Protein AF-0000000077679227 (afdb_homodimer)

Radius of gyration: 22.84 Å; Cα contacts (8 Å, |Δi|>4): 334; chains: 2; bounding box: 59×66×73 Å

Sequence (326 aa):
MKVSCLCLSFLLAICGLHWTPTTANKIFHFGSCEILMNVNEIRTGFAAIKANIVSMAMHFTDSEDTCCIIHHLLKFYVDMVFKHCETEDSWVNRKISSIANSFLSIKKNFRHCHQQTMCRCGEEATQKYKQILTNYGQLNVKNAAMKSLGELDNLLDWMEKAHMKVSCLCLSFLLAICGLHWTPTTANKIFHFGSCEILMNVNEIRTGFAAIKANIVSMAMHFTDSEDTCCIIHHLLKFYVDMVFKHCETEDSWVNRKISSIANSFLSIKKNFRHCHQQTMCRCGEEATQKYKQILTNYGQLNVKNAAMKSLGELDNLLDWMEKAH

Secondary structure (DSSP, 8-state):
----THHHHHHHHHTTTS-------EEEEETTEEEEE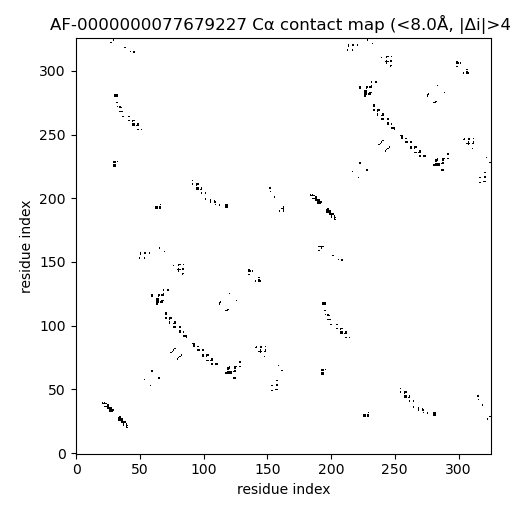-HHHHHHHHHHHHHHHHHHHT--SSHHHHHHHHHHHHHHIIIIIGGG---S-HHHHHHHHHHHHHHHHHHHHHHHHHHTT-SPPPHHHHHHHHHHHHHHHTS-HHHHHHHHHHTHHHHHHHHHHH-/----THHHHHHHHHTT-S-------EEEEETTEEEEE-HHHHHHHHHHHHHHHHHHHT--SSHHHHHHHHHHHHHHIIIIIGGG---S-HHHHHHHHHHHHHHHHHHHHHHHHHHTT-SPPPHHHHHHHHHHHHHHHTS-HHHHHHHHHHTHHHHHHHHHHH-

pLDDT: mean 78.65, std 19.01, range [25.44, 96.94]

Nearest PDB structures (foldseek):
  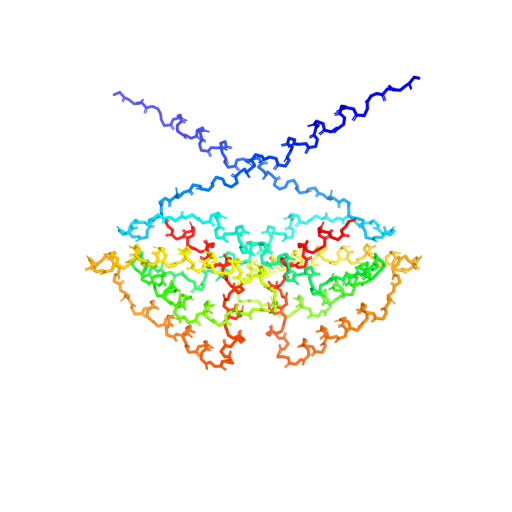4doh-assembly2_C  TM=7.059E-01  e=8.221E-09  Homo sapiens
  6jx6-assembly1_D  TM=2.127E-01  e=1.383E+00  Homo sapiens
  1few-assembly1_A  TM=2.060E-01  e=2.581E+00  Homo sapiens
  8auw-assembly1_D  TM=2.137E-01  e=5.710E+00  Homo sapiens
  4doh-assembly2_C  TM=7.058E-01  e=8.362E-09  Homo sapiens

Foldseek 3Di:
DCPDPPPVVVVVVPPVPPVPLPQAFDWDDDDPDTDTDSVSVVVVVVVVVLVVVLCVLPVDPDLLLVLVLLLLVLCCLLPQALVLADDPDVVVNVVSVVVSVVSVVVNVVSVVCVVVVNRDHDPVSVVSSVVLVVVLVVDDSNVSNVVSVVCVVSSVVVVVVSD/DCPDPPPVVPPVVPPPDPVPLPQAFDWDDDDPDTDTDSVSVVVVVVVVVLVVVLCVLPVDPDLLLVLVLLLLVLCCLLPQALVLADDPDVVVNVVSVVVSVVSVVVNVVSVVCVVVVNRDHDPVSVVSSVVLVVVLVVDDSNVSNVVSVVCVVSSVVVVVVSD

Structure (mmCIF, N/CA/C/O backbone):
data_AF-0000000077679227-model_v1
#
loop_
_entity.id
_entity.type
_entity.pdbx_description
1 polymer 'Interleukin 19'
#
loop_
_atom_site.group_PDB
_atom_site.id
_atom_site.type_symbol
_atom_site.label_atom_id
_atom_site.label_alt_id
_atom_site.label_comp_id
_atom_site.label_asym_id
_atom_site.label_entity_id
_atom_site.label_seq_id
_atom_site.pdbx_PDB_ins_code
_atom_site.Cartn_x
_atom_site.Cartn_y
_atom_site.Cartn_z
_atom_site.occupancy
_atom_site.B_iso_or_equiv
_atom_site.auth_seq_id
_atom_site.auth_comp_id
_atom_site.auth_asym_id
_atom_site.auth_atom_id
_atom_site.pdbx_PDB_model_num
ATOM 1 N N . MET A 1 1 ? -9.188 -10.172 -51.781 1 25.66 1 MET A N 1
ATOM 2 C CA . MET A 1 1 ? -10.32 -9.742 -50.969 1 25.66 1 MET A CA 1
ATOM 3 C C . MET A 1 1 ? -9.875 -9.398 -49.531 1 25.66 1 MET A C 1
ATOM 5 O O . MET A 1 1 ? -9.711 -10.281 -48.688 1 25.66 1 MET A O 1
ATOM 9 N N . LYS A 1 2 ? -8.789 -8.586 -49.281 1 30.8 2 LYS A N 1
ATOM 10 C CA . LYS A 1 2 ? -7.762 -7.785 -48.625 1 30.8 2 LYS A CA 1
ATOM 11 C C . LYS A 1 2 ? -8.383 -6.758 -47.688 1 30.8 2 LYS A C 1
ATOM 13 O O . LYS A 1 2 ? -8.609 -5.609 -48.062 1 30.8 2 LYS A O 1
ATOM 18 N N . VAL A 1 3 ? -9.609 -7.273 -47.219 1 32.72 3 VAL A N 1
ATOM 19 C CA . VAL A 1 3 ? -10.281 -6.355 -46.312 1 32.72 3 VAL A CA 1
ATOM 20 C C . VAL A 1 3 ? -9.281 -5.797 -45.281 1 32.72 3 VAL A C 1
ATOM 22 O O . VAL A 1 3 ? -8.469 -6.547 -44.75 1 32.72 3 VAL A O 1
ATOM 25 N N . SER A 1 4 ? -8.945 -4.508 -45.25 1 32.25 4 SER A N 1
ATOM 26 C CA . SER A 1 4 ? -8.07 -3.459 -44.75 1 32.25 4 SER A CA 1
ATOM 27 C C . SER A 1 4 ? -8.055 -3.457 -43.219 1 32.25 4 SER A C 1
ATOM 29 O O . SER A 1 4 ? -9.109 -3.51 -42.562 1 32.25 4 SER A O 1
ATOM 31 N N . CYS A 1 5 ? -6.883 -3.816 -42.5 1 31.7 5 CYS A N 1
ATOM 32 C CA . CYS A 1 5 ? -6.137 -3.75 -41.25 1 31.7 5 CYS A CA 1
ATOM 33 C C . CYS A 1 5 ? -6.391 -2.428 -40.562 1 31.7 5 CYS A C 1
ATOM 35 O O . CYS A 1 5 ? -6.023 -2.268 -39.375 1 31.7 5 CYS A O 1
ATOM 37 N N . LEU A 1 6 ? -6.949 -1.437 -41.25 1 34.19 6 LEU A N 1
ATOM 38 C CA . LEU A 1 6 ? -7.051 -0.041 -40.844 1 34.19 6 LEU A CA 1
ATOM 39 C C . LEU A 1 6 ? -8.047 0.116 -39.688 1 34.19 6 LEU A C 1
ATOM 41 O O . LEU A 1 6 ? -7.832 0.924 -38.781 1 34.19 6 LEU A O 1
ATOM 45 N N . CYS A 1 7 ? -9.156 -0.567 -39.719 1 33.38 7 CYS A N 1
ATOM 46 C CA . CYS A 1 7 ? -10.242 -0.216 -38.812 1 33.38 7 CYS A CA 1
ATOM 47 C C . CYS A 1 7 ? -9.891 -0.591 -37.375 1 33.38 7 CYS A C 1
ATOM 49 O O . CYS A 1 7 ? -10.398 0.019 -36.438 1 33.38 7 CYS A O 1
ATOM 51 N N . LEU A 1 8 ? -9.227 -1.684 -37.25 1 32.09 8 LEU A N 1
ATOM 52 C CA . LEU A 1 8 ? -9.031 -2.188 -35.906 1 32.09 8 LEU A CA 1
ATOM 53 C C . LEU A 1 8 ? -8.047 -1.313 -35.125 1 32.09 8 LEU A C 1
ATOM 55 O O . LEU A 1 8 ? -8.141 -1.201 -33.906 1 32.09 8 LEU A O 1
ATOM 59 N N . SER A 1 9 ? -7.008 -0.659 -35.719 1 36.19 9 SER A N 1
ATOM 60 C CA . SER A 1 9 ? -6.047 0.218 -35.062 1 36.19 9 SER A CA 1
ATOM 61 C C . SER A 1 9 ? -6.746 1.4 -34.406 1 36.19 9 SER A C 1
ATOM 63 O O . SER A 1 9 ? -6.219 1.985 -33.469 1 36.19 9 SER A O 1
ATOM 65 N N . PHE A 1 10 ? -7.816 1.971 -35 1 34.94 10 PHE A N 1
ATOM 66 C CA . PHE A 1 10 ? -8.453 3.203 -34.562 1 34.94 10 PHE A CA 1
ATOM 67 C C . PHE A 1 10 ? -9.148 3 -33.219 1 34.94 10 PHE A C 1
ATOM 69 O O . PHE A 1 10 ? -9.141 3.895 -32.375 1 34.94 10 PHE A O 1
ATOM 76 N N . LEU A 1 11 ? -9.812 1.906 -32.969 1 31.62 11 LEU A N 1
ATOM 77 C CA . LEU A 1 11 ? -10.641 1.79 -31.766 1 31.62 11 LEU A CA 1
ATOM 78 C C . LEU A 1 11 ? -9.773 1.616 -30.516 1 31.62 11 LEU A C 1
ATOM 80 O O . LEU A 1 11 ? -10.18 2 -29.422 1 31.62 11 LEU A O 1
ATOM 84 N N . LEU A 1 12 ? -8.672 0.92 -30.578 1 31.36 12 LEU A N 1
ATOM 85 C CA . LEU A 1 12 ? -7.879 0.724 -29.375 1 31.36 12 LEU A CA 1
ATOM 86 C C . LEU A 1 12 ? -7.332 2.053 -28.859 1 31.36 12 LEU A C 1
ATOM 88 O O . LEU A 1 12 ? -6.789 2.121 -27.75 1 31.36 12 LEU A O 1
ATOM 92 N N . ALA A 1 13 ? -7.055 3.061 -29.703 1 32.31 13 ALA A N 1
ATOM 93 C CA . ALA A 1 13 ? -6.504 4.359 -29.328 1 32.31 13 ALA A CA 1
ATOM 94 C C . ALA A 1 13 ? -7.426 5.078 -28.344 1 32.31 13 ALA A C 1
ATOM 96 O O . ALA A 1 13 ? -6.961 5.82 -27.484 1 32.31 13 ALA A O 1
ATOM 97 N N . ILE A 1 14 ? -8.719 4.941 -28.484 1 32.56 14 ILE A N 1
ATOM 98 C CA . ILE A 1 14 ? -9.617 5.832 -27.75 1 32.56 14 ILE A CA 1
ATOM 99 C C . ILE A 1 14 ? -9.672 5.426 -26.281 1 32.56 14 ILE A C 1
ATOM 101 O O . ILE A 1 14 ? -9.797 6.277 -25.406 1 32.56 14 ILE A O 1
ATOM 105 N N . CYS A 1 15 ? -9.859 4.172 -25.969 1 32.97 15 CYS A N 1
ATOM 106 C CA . CYS A 1 15 ? -10.273 3.871 -24.594 1 32.97 15 CYS A CA 1
ATOM 107 C C . CYS A 1 15 ? -9.164 4.199 -23.609 1 32.97 15 CYS A C 1
ATOM 109 O O . CYS A 1 15 ? -9.383 4.164 -22.391 1 32.97 15 CYS A O 1
ATOM 111 N N . GLY A 1 16 ? -7.918 3.928 -23.969 1 35.78 16 GLY A N 1
ATOM 112 C CA . GLY A 1 16 ? -6.852 4.312 -23.047 1 35.78 16 GLY A CA 1
ATOM 113 C C . GLY A 1 16 ? -6.895 5.777 -22.672 1 35.78 16 GLY A C 1
ATOM 114 O O . GLY A 1 16 ? -6.023 6.262 -21.938 1 35.78 16 GLY A O 1
ATOM 115 N N . LEU A 1 17 ? -7.457 6.645 -23.531 1 32.62 17 LEU A N 1
ATOM 116 C CA . LEU A 1 17 ? -7.188 8.078 -23.453 1 32.62 17 LEU A CA 1
ATOM 117 C C . LEU A 1 17 ? -7.617 8.625 -22.094 1 32.62 17 LEU A C 1
ATOM 119 O O . LEU A 1 17 ? -6.895 9.414 -21.469 1 32.62 17 LEU A O 1
ATOM 123 N N . HIS A 1 18 ? -9.031 8.852 -21.719 1 37.81 18 HIS A N 1
ATOM 124 C CA . HIS A 1 18 ? -9.508 10.125 -21.188 1 37.81 18 HIS A CA 1
ATOM 125 C C . HIS A 1 18 ? -9.227 10.234 -19.688 1 37.81 18 HIS A C 1
ATOM 127 O O . HIS A 1 18 ? -9.68 11.18 -19.031 1 37.81 18 HIS A O 1
ATOM 133 N N . TRP A 1 19 ? -9.227 9.125 -18.859 1 38.12 19 TRP A N 1
ATOM 134 C CA . TRP A 1 19 ? -8.945 9.75 -17.578 1 38.12 19 TRP A CA 1
ATOM 135 C C . TRP A 1 19 ? -7.559 10.391 -17.578 1 38.12 19 TRP A C 1
ATOM 137 O O . TRP A 1 19 ? -6.543 9.688 -17.516 1 38.12 19 TRP A O 1
ATOM 147 N N . THR A 1 20 ? -7.285 11.195 -18.5 1 40.28 20 THR A N 1
ATOM 148 C CA . THR A 1 20 ? -6.098 12.039 -18.375 1 40.28 20 THR A CA 1
ATOM 149 C C . THR A 1 20 ? -5.91 12.492 -16.922 1 40.28 20 THR A C 1
ATOM 151 O O . THR A 1 20 ? -6.809 13.102 -16.344 1 40.28 20 THR A O 1
ATOM 154 N N . PRO A 1 21 ? -5.293 11.719 -16.078 1 46.69 21 PRO A N 1
ATOM 155 C CA . PRO A 1 21 ? -4.973 12.414 -14.828 1 46.69 21 PRO A CA 1
ATOM 156 C C . PRO A 1 21 ? -4.73 13.906 -15.023 1 46.69 21 PRO A C 1
ATOM 158 O O . PRO A 1 21 ? -3.861 14.289 -15.812 1 46.69 21 PRO A O 1
ATOM 161 N N . THR A 1 22 ? -5.754 14.586 -15.328 1 49.5 22 THR A N 1
ATOM 162 C CA . THR A 1 22 ? -5.52 16.016 -15.352 1 49.5 22 THR A CA 1
ATOM 163 C C . THR A 1 22 ? -4.473 16.422 -14.32 1 49.5 22 THR A C 1
ATOM 165 O O . THR A 1 22 ? -4.594 16.062 -13.141 1 49.5 22 THR A O 1
ATOM 168 N N . THR A 1 23 ? -3.215 16.422 -14.805 1 58.81 23 THR A N 1
ATOM 169 C CA . THR A 1 23 ? -2.068 17.078 -14.172 1 58.81 23 THR A CA 1
ATOM 170 C C . THR A 1 23 ? -2.475 18.406 -13.539 1 58.81 23 THR A C 1
ATOM 172 O O . THR A 1 23 ? -1.783 19.406 -13.703 1 58.81 23 THR A O 1
ATOM 175 N N . ALA A 1 24 ? -3.662 18.5 -13.188 1 68.44 24 ALA A N 1
ATOM 176 C CA . ALA A 1 24 ? -3.924 19.859 -12.711 1 68.44 24 ALA A CA 1
ATOM 177 C C . ALA A 1 24 ? -3.672 19.969 -11.211 1 68.44 24 ALA A C 1
ATOM 179 O O . ALA A 1 24 ? -3.848 19 -10.469 1 68.44 24 ALA A O 1
ATOM 180 N N . ASN A 1 25 ? -2.992 21 -10.953 1 80.81 25 ASN A N 1
ATOM 181 C CA . ASN A 1 25 ? -2.871 21.438 -9.562 1 80.81 25 ASN A CA 1
ATOM 182 C C . ASN A 1 25 ? -4.238 21.719 -8.938 1 80.81 25 ASN A C 1
ATOM 184 O O . ASN A 1 25 ? -5.117 22.281 -9.602 1 80.81 25 ASN A O 1
ATOM 188 N N . LYS A 1 26 ? -4.523 21.094 -7.926 1 85.31 26 LYS A N 1
ATOM 189 C CA . LYS A 1 26 ? -5.711 21.359 -7.125 1 85.31 26 LYS A CA 1
ATOM 190 C C . LYS A 1 26 ? -5.34 22.031 -5.801 1 85.31 26 LYS A C 1
ATOM 192 O O . LYS A 1 26 ? -4.246 21.812 -5.273 1 85.31 26 LYS A O 1
ATOM 197 N N . ILE A 1 27 ? -6.254 22.891 -5.375 1 86.06 27 ILE A N 1
ATOM 198 C CA . ILE A 1 27 ? -6.008 23.562 -4.105 1 86.06 27 ILE A CA 1
ATOM 199 C C . ILE A 1 27 ? -6.613 22.75 -2.963 1 86.06 27 ILE A C 1
ATOM 201 O O . ILE A 1 27 ? -7.801 22.406 -2.996 1 86.06 27 ILE A O 1
ATOM 205 N N . PHE A 1 28 ? -5.82 22.391 -2.08 1 86.06 28 PHE A N 1
ATOM 206 C CA . PHE A 1 28 ? -6.246 21.703 -0.866 1 86.06 28 PHE A CA 1
ATOM 207 C C . PHE A 1 28 ? -6.277 22.656 0.315 1 86.06 28 PHE A C 1
ATOM 209 O O . PHE A 1 28 ? -5.402 23.516 0.448 1 86.06 28 PHE A O 1
ATOM 216 N N . HIS A 1 29 ? -7.309 22.484 1.124 1 84.12 29 HIS A N 1
ATOM 217 C CA . HIS A 1 29 ? -7.434 23.328 2.303 1 84.12 29 HIS A CA 1
ATOM 218 C C . HIS A 1 29 ? -7.188 22.547 3.582 1 84.12 29 HIS A C 1
ATOM 220 O O . HIS A 1 29 ? -7.883 21.562 3.852 1 84.12 29 HIS A O 1
ATOM 226 N N . PHE A 1 30 ? -6.23 22.859 4.246 1 83.75 30 PHE A N 1
ATOM 227 C CA . PHE A 1 30 ? -5.941 22.312 5.57 1 83.75 30 PHE A CA 1
ATOM 228 C C . PHE A 1 30 ? -6.02 23.406 6.633 1 83.75 30 PHE A C 1
ATOM 230 O O . PHE A 1 30 ? -5.043 24.125 6.871 1 83.75 30 PHE A O 1
ATOM 237 N N . GLY A 1 31 ? -7.234 23.453 7.254 1 78.31 31 GLY A N 1
ATOM 238 C CA . GLY A 1 31 ? -7.484 24.641 8.07 1 78.31 31 GLY A CA 1
ATOM 239 C C . GLY A 1 31 ? -7.484 25.922 7.266 1 78.31 31 GLY A C 1
ATOM 240 O O . GLY A 1 31 ? -8.188 26.031 6.262 1 78.31 31 GLY A O 1
ATOM 241 N N . SER A 1 32 ? -6.668 26.812 7.672 1 79.62 32 SER A N 1
ATOM 242 C CA . SER A 1 32 ? -6.59 28.094 6.984 1 79.62 32 SER A CA 1
ATOM 243 C C . SER A 1 32 ? -5.523 28.078 5.898 1 79.62 32 SER A C 1
ATOM 245 O O . SER A 1 32 ? -5.359 29.062 5.164 1 79.62 32 SER A O 1
ATOM 247 N N . CYS A 1 33 ? -4.934 26.969 5.762 1 83.5 33 CYS A N 1
ATOM 248 C CA . CYS A 1 33 ? -3.84 26.875 4.801 1 83.5 33 CYS A CA 1
ATOM 249 C C . CYS A 1 33 ? -4.34 26.344 3.465 1 83.5 33 CYS A C 1
ATOM 251 O O . CYS A 1 33 ? -5.062 25.344 3.418 1 83.5 33 CYS A O 1
ATOM 253 N N . GLU A 1 34 ? -3.957 27.094 2.41 1 84.31 34 GLU A N 1
ATOM 254 C CA . GLU A 1 34 ? -4.27 26.656 1.052 1 84.31 34 GLU A CA 1
ATOM 255 C C . GLU A 1 34 ? -3.025 26.141 0.339 1 84.31 34 GLU A C 1
ATOM 257 O O . GLU A 1 34 ? -2.029 26.859 0.214 1 84.31 34 GLU A O 1
ATOM 262 N N . ILE A 1 35 ? -3.16 24.938 -0.09 1 84.44 35 ILE A N 1
ATOM 263 C CA . ILE A 1 35 ? -1.986 24.312 -0.687 1 84.44 35 ILE A CA 1
ATOM 264 C C . ILE A 1 35 ? -2.316 23.844 -2.102 1 84.44 35 ILE A C 1
ATOM 266 O O . ILE A 1 35 ? -3.318 23.156 -2.314 1 84.44 35 ILE A O 1
ATOM 270 N N . LEU A 1 36 ? -1.45 24.25 -3.004 1 83.38 36 LEU A N 1
ATOM 271 C CA . LEU A 1 36 ? -1.568 23.781 -4.383 1 83.38 36 LEU A CA 1
ATOM 272 C C . LEU A 1 36 ? -0.723 22.531 -4.613 1 83.38 36 LEU A C 1
ATOM 274 O O . LEU A 1 36 ? 0.489 22.547 -4.383 1 83.38 36 LEU A O 1
ATOM 278 N N . MET A 1 37 ? -1.413 21.453 -4.953 1 85.31 37 MET A N 1
ATOM 279 C CA . MET A 1 37 ? -0.637 20.25 -5.184 1 85.31 37 MET A CA 1
ATOM 280 C C . MET A 1 37 ? -1.252 19.406 -6.301 1 85.31 37 MET A C 1
ATOM 282 O O . MET A 1 37 ? -2.463 19.469 -6.527 1 85.31 37 MET A O 1
ATOM 286 N N . ASN A 1 38 ? -0.396 18.734 -6.969 1 88.06 38 ASN A N 1
ATOM 287 C CA . ASN A 1 38 ? -0.817 17.781 -7.984 1 88.06 38 ASN A CA 1
ATOM 288 C C . ASN A 1 38 ? -0.759 16.344 -7.457 1 88.06 38 ASN A C 1
ATOM 290 O O . ASN A 1 38 ? 0.219 15.633 -7.691 1 88.06 38 ASN A O 1
ATOM 294 N N . VAL A 1 39 ? -1.783 15.977 -6.848 1 88.12 39 VAL A N 1
ATOM 295 C CA . VAL A 1 39 ? -1.833 14.672 -6.191 1 88.12 39 VAL A CA 1
ATOM 296 C C . VAL A 1 39 ? -1.769 13.562 -7.238 1 88.12 39 VAL A C 1
ATOM 298 O O . VAL A 1 39 ? -1.144 12.523 -7.012 1 88.12 39 VAL A O 1
ATOM 301 N N . ASN A 1 40 ? -2.361 13.758 -8.375 1 87 40 ASN A N 1
ATOM 302 C CA . ASN A 1 40 ? -2.389 12.75 -9.43 1 87 40 ASN A CA 1
ATOM 303 C C . ASN A 1 40 ? -0.989 12.453 -9.969 1 87 40 ASN A C 1
ATOM 305 O O . ASN A 1 40 ? -0.667 11.305 -10.281 1 87 40 ASN A O 1
ATOM 309 N N . GLU A 1 41 ? -0.249 13.523 -10.062 1 88.75 41 GLU A N 1
ATOM 310 C CA . GLU A 1 41 ? 1.129 13.344 -10.508 1 88.75 41 GLU A CA 1
ATOM 311 C C . GLU A 1 41 ? 1.908 12.453 -9.547 1 88.75 41 GLU A C 1
ATOM 313 O O . GLU A 1 41 ? 2.619 11.539 -9.969 1 88.75 41 GLU A O 1
ATOM 318 N N . ILE A 1 42 ? 1.776 12.688 -8.273 1 92.12 42 ILE A N 1
ATOM 319 C CA . ILE A 1 42 ? 2.463 11.898 -7.25 1 92.12 42 ILE A CA 1
ATOM 320 C C . ILE A 1 42 ? 1.972 10.453 -7.289 1 92.12 42 ILE A C 1
ATOM 322 O O . ILE A 1 42 ? 2.775 9.523 -7.301 1 92.12 42 ILE A O 1
ATOM 326 N N . ARG A 1 43 ? 0.646 10.273 -7.426 1 88.62 43 ARG A N 1
ATOM 327 C CA . ARG A 1 43 ? 0.044 8.945 -7.457 1 88.62 43 ARG A CA 1
ATOM 328 C C . ARG A 1 43 ? 0.524 8.156 -8.664 1 88.62 43 ARG A C 1
ATOM 330 O O . ARG A 1 43 ? 0.837 6.965 -8.555 1 88.62 43 ARG A O 1
ATOM 337 N N . THR A 1 44 ? 0.538 8.789 -9.789 1 88.19 44 THR A N 1
ATOM 338 C CA . THR A 1 44 ? 0.97 8.125 -11.016 1 88.19 44 THR A CA 1
ATOM 339 C C . THR A 1 44 ? 2.432 7.699 -10.914 1 88.19 44 THR A C 1
ATOM 341 O O . THR A 1 44 ? 2.791 6.598 -11.328 1 88.19 44 THR A O 1
ATOM 344 N N . GLY A 1 45 ? 3.229 8.633 -10.398 1 88.56 45 GLY A N 1
ATOM 345 C CA . GLY A 1 45 ? 4.625 8.281 -10.188 1 88.56 45 GLY A CA 1
ATOM 346 C C . GLY A 1 45 ? 4.805 7.094 -9.258 1 88.56 45 GLY A C 1
ATOM 347 O O . GLY A 1 45 ? 5.57 6.176 -9.562 1 88.56 45 GLY A O 1
ATOM 348 N N . PHE A 1 46 ? 4.062 7.125 -8.234 1 89.62 46 PHE A N 1
ATOM 349 C CA . PHE A 1 46 ? 4.188 6.055 -7.25 1 89.62 46 PHE A CA 1
ATOM 350 C C . PHE A 1 46 ? 3.639 4.746 -7.801 1 89.62 46 PHE A C 1
ATOM 352 O O . PHE A 1 46 ? 4.191 3.676 -7.543 1 89.62 46 PHE A O 1
ATOM 359 N N . ALA A 1 47 ? 2.586 4.797 -8.477 1 85.5 47 ALA A N 1
ATOM 360 C CA . ALA A 1 47 ? 2.039 3.605 -9.117 1 85.5 47 ALA A CA 1
ATOM 361 C C . ALA A 1 47 ? 3.057 2.977 -10.062 1 85.5 47 ALA A C 1
ATOM 363 O O . ALA A 1 47 ? 3.168 1.751 -10.141 1 85.5 47 ALA A O 1
ATOM 364 N N . ALA A 1 48 ? 3.754 3.805 -10.82 1 85.88 48 ALA A N 1
ATOM 365 C CA . ALA A 1 48 ? 4.773 3.314 -11.75 1 85.88 48 ALA A CA 1
ATOM 366 C C . ALA A 1 48 ? 5.914 2.633 -11 1 85.88 48 ALA A C 1
ATOM 368 O O . ALA A 1 48 ? 6.43 1.605 -11.445 1 85.88 48 ALA A O 1
ATOM 369 N N . ILE A 1 49 ? 6.305 3.207 -9.875 1 87.62 49 ILE A N 1
ATOM 370 C CA . ILE A 1 49 ? 7.332 2.6 -9.039 1 87.62 49 ILE A CA 1
ATOM 371 C C . ILE A 1 49 ? 6.863 1.228 -8.562 1 87.62 49 ILE A C 1
ATOM 373 O O . ILE A 1 49 ? 7.586 0.236 -8.703 1 87.62 49 ILE A O 1
ATOM 377 N N . LYS A 1 50 ? 5.629 1.176 -8.016 1 82.25 50 LYS A N 1
ATOM 378 C CA . LYS A 1 50 ? 5.082 -0.079 -7.516 1 82.25 50 LYS A CA 1
ATOM 379 C C . LYS A 1 50 ? 5.016 -1.134 -8.617 1 82.25 50 LYS A C 1
ATOM 381 O O . LYS A 1 50 ? 5.383 -2.291 -8.398 1 82.25 50 LYS A O 1
ATOM 386 N N . ALA A 1 51 ? 4.543 -0.744 -9.766 1 80.25 51 ALA A N 1
ATOM 387 C CA . ALA A 1 51 ? 4.449 -1.67 -10.891 1 80.25 51 ALA A CA 1
ATOM 388 C C . ALA A 1 51 ? 5.824 -2.225 -11.258 1 80.25 51 ALA A C 1
ATOM 390 O O . ALA A 1 51 ? 5.957 -3.412 -11.57 1 80.25 51 ALA A O 1
ATOM 391 N N . ASN A 1 52 ? 6.785 -1.379 -11.242 1 76.25 52 ASN A N 1
ATOM 392 C CA . ASN A 1 52 ? 8.141 -1.795 -11.578 1 76.25 52 ASN A CA 1
ATOM 393 C C . ASN A 1 52 ? 8.695 -2.787 -10.555 1 76.25 52 ASN A C 1
ATOM 395 O O . ASN A 1 52 ? 9.266 -3.811 -10.922 1 76.25 52 ASN A O 1
ATOM 399 N N . ILE A 1 53 ? 8.477 -2.521 -9.336 1 73.69 53 ILE A N 1
ATOM 400 C CA . ILE A 1 53 ? 8.984 -3.377 -8.273 1 73.69 53 ILE A CA 1
ATOM 401 C C . ILE A 1 53 ? 8.273 -4.727 -8.312 1 73.69 53 ILE A C 1
ATOM 403 O O . ILE A 1 53 ? 8.914 -5.777 -8.203 1 73.69 53 ILE A O 1
ATOM 407 N N . VAL A 1 54 ? 6.988 -4.715 -8.484 1 71.56 54 VAL A N 1
ATOM 408 C CA . VAL A 1 54 ? 6.211 -5.949 -8.531 1 71.56 54 VAL A CA 1
ATOM 409 C C . VAL A 1 54 ? 6.621 -6.77 -9.758 1 71.56 54 VAL A C 1
ATOM 411 O O . VAL A 1 54 ? 6.781 -7.988 -9.672 1 71.56 54 VAL A O 1
ATOM 414 N N . SER A 1 55 ? 6.785 -6.07 -10.836 1 70.62 55 SER A N 1
ATOM 415 C CA . SER A 1 55 ? 7.184 -6.754 -12.062 1 70.62 55 SER A CA 1
ATOM 416 C C . SER A 1 55 ? 8.562 -7.395 -11.914 1 70.62 55 SER A C 1
ATOM 418 O O . SER A 1 55 ? 8.797 -8.5 -12.406 1 70.62 55 SER A O 1
ATOM 420 N N . MET A 1 56 ? 9.43 -6.711 -11.195 1 66.06 56 MET A N 1
ATOM 421 C CA . MET A 1 56 ? 10.781 -7.23 -10.992 1 66.06 56 MET A CA 1
ATOM 422 C C . MET A 1 56 ? 10.781 -8.375 -9.984 1 66.06 56 MET A C 1
ATOM 424 O O . MET A 1 56 ? 11.523 -9.352 -10.148 1 66.06 56 ME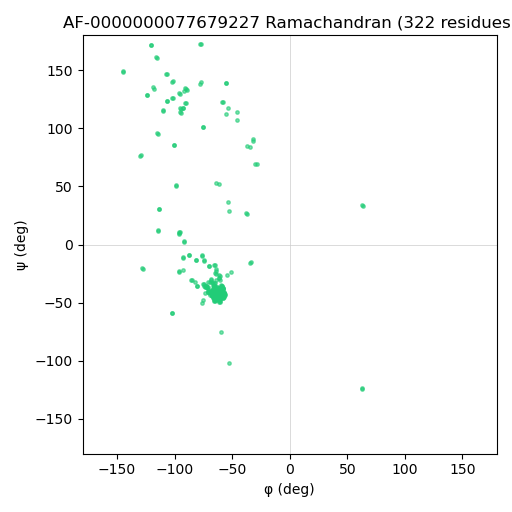T A O 1
ATOM 428 N N . ALA A 1 57 ? 9.898 -8.266 -9.031 1 65.81 57 ALA A N 1
ATOM 429 C CA . ALA A 1 57 ? 9.852 -9.273 -7.969 1 65.81 57 ALA A CA 1
ATOM 430 C C . ALA A 1 57 ? 9.094 -10.516 -8.43 1 65.81 57 ALA A C 1
ATOM 432 O O . ALA A 1 57 ? 9.422 -11.633 -8.023 1 65.81 57 ALA A O 1
ATOM 433 N N . MET A 1 58 ? 8.031 -10.336 -9.258 1 65.06 58 MET A N 1
ATOM 434 C CA . MET A 1 58 ? 7.191 -11.453 -9.68 1 65.06 58 MET A CA 1
ATOM 435 C C . MET A 1 58 ? 7.332 -11.703 -11.18 1 65.06 58 MET A C 1
ATOM 437 O O . MET A 1 58 ? 6.344 -11.961 -11.859 1 65.06 58 MET A O 1
ATOM 441 N N . HIS A 1 59 ? 8.469 -11.414 -11.703 1 65.81 59 HIS A N 1
ATOM 442 C CA . HIS A 1 59 ? 8.695 -11.734 -13.109 1 65.81 59 HIS A CA 1
ATOM 443 C C . HIS A 1 59 ? 8.93 -13.227 -13.305 1 65.81 59 HIS A C 1
ATOM 445 O O . HIS A 1 59 ? 9.883 -13.789 -12.758 1 65.81 59 HIS A O 1
ATOM 451 N N . PHE A 1 60 ? 7.871 -13.836 -13.75 1 66.25 60 PHE A N 1
ATOM 452 C CA . PHE A 1 60 ? 8.023 -15.242 -14.117 1 66.25 60 PHE A CA 1
ATOM 453 C C . PHE A 1 60 ? 8.117 -15.391 -15.633 1 66.25 60 PHE A C 1
ATOM 455 O O . PHE A 1 60 ? 7.418 -14.703 -16.375 1 66.25 60 PHE A O 1
ATOM 462 N N . THR A 1 61 ? 9.086 -16 -16.062 1 61.56 61 THR A N 1
ATOM 463 C CA . THR A 1 61 ? 9.312 -16.234 -17.484 1 61.56 61 THR A CA 1
ATOM 464 C C . THR A 1 61 ? 8.227 -17.141 -18.062 1 61.56 61 THR A C 1
ATOM 466 O O . THR A 1 61 ? 7.891 -17.031 -19.234 1 61.56 61 THR A O 1
ATOM 469 N N . ASP A 1 62 ? 7.664 -17.891 -17.234 1 74.38 62 ASP A N 1
ATOM 470 C CA . ASP A 1 62 ? 6.738 -18.906 -17.703 1 74.38 62 ASP A CA 1
ATOM 471 C C . ASP A 1 62 ? 5.332 -18.672 -17.156 1 74.38 62 ASP A C 1
ATOM 473 O O . ASP A 1 62 ? 5.156 -18.406 -15.969 1 74.38 62 ASP A O 1
ATOM 477 N N . SER A 1 63 ? 4.344 -18.766 -18 1 77.19 63 SER A N 1
ATOM 478 C CA . SER A 1 63 ? 2.936 -18.594 -17.641 1 77.19 63 SER A CA 1
ATOM 479 C C . SER A 1 63 ? 2.496 -19.641 -16.609 1 77.19 63 SER A C 1
ATOM 481 O O . SER A 1 63 ? 1.638 -19.359 -15.773 1 77.19 63 SER A O 1
ATOM 483 N N . GLU A 1 64 ? 3.18 -20.75 -16.641 1 80 64 GLU A N 1
ATOM 484 C CA . GLU A 1 64 ? 2.832 -21.797 -15.688 1 80 64 GLU A CA 1
ATOM 485 C C . GLU A 1 64 ? 3.279 -21.422 -14.273 1 80 64 GLU A C 1
ATOM 487 O O . GLU A 1 64 ? 2.586 -21.703 -13.297 1 80 64 GLU A O 1
ATOM 492 N N . ASP A 1 65 ? 4.348 -20.797 -14.281 1 83.31 65 ASP A N 1
ATOM 493 C CA . ASP A 1 65 ? 4.848 -20.344 -12.984 1 83.31 65 ASP A CA 1
ATOM 494 C C . ASP A 1 65 ? 3.945 -19.266 -12.383 1 83.31 65 ASP A C 1
ATOM 496 O O . ASP A 1 65 ? 3.762 -19.219 -11.172 1 83.31 65 ASP A O 1
ATOM 500 N N . THR A 1 66 ? 3.391 -18.516 -13.203 1 84 66 THR A N 1
ATOM 501 C CA . THR A 1 66 ? 2.459 -17.484 -12.75 1 84 66 THR A CA 1
ATOM 502 C C . THR A 1 66 ? 1.208 -18.125 -12.148 1 84 66 THR A C 1
ATOM 504 O O . THR A 1 66 ? 0.773 -17.734 -11.062 1 84 66 THR A O 1
ATOM 507 N N . CYS A 1 67 ? 0.727 -19.078 -12.859 1 84.62 67 CYS A N 1
ATOM 508 C CA . CYS A 1 67 ? -0.43 -19.812 -12.367 1 84.62 67 CYS A CA 1
ATOM 509 C C . CYS A 1 67 ? -0.119 -20.484 -11.031 1 84.62 67 CYS A C 1
ATOM 511 O O . CYS A 1 67 ? -0.914 -20.406 -10.094 1 84.62 67 CYS A O 1
ATOM 513 N N . CYS A 1 68 ? 0.998 -21.047 -10.992 1 87.19 68 CYS A N 1
ATOM 514 C CA . CYS A 1 68 ? 1.393 -21.781 -9.797 1 87.19 68 CYS A CA 1
ATOM 515 C C . CYS A 1 68 ? 1.539 -20.844 -8.602 1 87.19 68 CYS A C 1
ATOM 517 O O . CYS A 1 68 ? 1.022 -21.141 -7.516 1 87.19 68 CYS A O 1
ATOM 519 N N . ILE A 1 69 ? 2.246 -19.766 -8.805 1 88.5 69 ILE A N 1
ATOM 520 C CA . ILE A 1 69 ? 2.525 -18.875 -7.68 1 88.5 69 ILE A CA 1
ATOM 521 C C . ILE A 1 69 ? 1.226 -18.25 -7.191 1 88.5 69 ILE A C 1
ATOM 523 O O . ILE A 1 69 ? 1.052 -18.016 -5.988 1 88.5 69 ILE A O 1
ATOM 527 N N . ILE A 1 70 ? 0.346 -17.984 -8.07 1 88.12 70 ILE A N 1
ATOM 528 C CA . ILE A 1 70 ? -0.935 -17.422 -7.66 1 88.12 70 ILE A CA 1
ATOM 529 C C . ILE A 1 70 ? -1.698 -18.438 -6.809 1 88.12 70 ILE A C 1
ATOM 531 O O . ILE A 1 70 ? -2.277 -18.078 -5.777 1 88.12 70 ILE A O 1
ATOM 535 N N . HIS A 1 71 ? -1.663 -19.641 -7.223 1 87.88 71 HIS A N 1
ATOM 536 C CA . HIS A 1 71 ? -2.301 -20.719 -6.453 1 87.88 71 HIS A CA 1
ATOM 537 C C . HIS A 1 71 ? -1.726 -20.797 -5.043 1 87.88 71 HIS A C 1
ATOM 539 O O . HIS A 1 71 ? -2.475 -20.875 -4.066 1 87.88 71 HIS A O 1
ATOM 545 N N . HIS A 1 72 ? -0.443 -20.734 -5.004 1 90.44 72 HIS A N 1
ATOM 546 C CA . HIS A 1 72 ? 0.229 -20.828 -3.711 1 90.44 72 HIS A CA 1
ATOM 547 C C . HIS A 1 72 ? -0.076 -19.609 -2.848 1 90.44 72 HIS A C 1
ATOM 549 O O . HIS A 1 72 ? -0.245 -19.734 -1.632 1 90.44 72 HIS A O 1
ATOM 555 N N . LEU A 1 73 ? -0.096 -18.453 -3.498 1 91.69 73 LEU A N 1
ATOM 556 C CA . LEU A 1 73 ? -0.376 -17.234 -2.752 1 91.69 73 LEU A CA 1
ATOM 557 C C . LEU A 1 73 ? -1.808 -17.234 -2.227 1 91.69 73 LEU A C 1
ATOM 559 O O . LEU A 1 73 ? -2.059 -16.797 -1.101 1 91.69 73 LEU A O 1
ATOM 563 N N . LEU A 1 74 ? -2.719 -17.703 -3.047 1 91.88 74 LEU A N 1
ATOM 564 C CA . LEU A 1 74 ? -4.098 -17.812 -2.582 1 91.88 74 LEU A CA 1
ATOM 565 C C . LEU A 1 74 ? -4.188 -18.734 -1.372 1 91.88 74 LEU A C 1
ATOM 567 O O . LEU A 1 74 ? -4.875 -18.422 -0.398 1 91.88 74 LEU A O 1
ATOM 571 N N . LYS A 1 75 ? -3.479 -19.859 -1.452 1 92.12 75 LYS A N 1
ATOM 572 C CA . LYS A 1 75 ? -3.416 -20.781 -0.322 1 92.12 75 LYS A CA 1
ATOM 573 C C . LYS A 1 75 ? -2.82 -20.109 0.909 1 92.12 75 LYS A C 1
ATOM 575 O O . LYS A 1 75 ? -3.334 -20.266 2.02 1 92.12 75 LYS A O 1
ATOM 580 N N . PHE A 1 76 ? -1.827 -19.375 0.686 1 96.38 76 PHE A N 1
ATOM 581 C CA . PHE A 1 76 ? -1.131 -18.656 1.745 1 96.38 76 PHE A CA 1
ATOM 582 C C . PHE A 1 76 ? -2.07 -17.672 2.441 1 96.38 76 PHE A C 1
ATOM 584 O O . PHE A 1 76 ? -2.162 -17.672 3.672 1 96.38 76 PHE A O 1
ATOM 591 N N . TYR A 1 77 ? -2.797 -16.891 1.735 1 96.94 77 TYR A N 1
ATOM 592 C CA . TYR A 1 77 ? -3.689 -15.898 2.318 1 96.94 77 TYR A CA 1
ATOM 593 C C . TYR A 1 77 ? -4.848 -16.562 3.051 1 96.94 77 TYR A C 1
ATOM 595 O O . TYR A 1 77 ? -5.184 -16.188 4.172 1 96.94 77 TYR A O 1
ATOM 603 N N . VAL A 1 78 ? -5.441 -17.594 2.465 1 96.44 78 VAL A N 1
ATOM 604 C CA . VAL A 1 78 ? -6.617 -18.234 3.029 1 96.44 78 VAL A CA 1
ATOM 605 C C . VAL A 1 78 ? -6.219 -19.047 4.262 1 96.44 78 VAL A C 1
ATOM 607 O O . VAL A 1 78 ? -6.906 -19.016 5.285 1 96.44 78 VAL A O 1
ATOM 610 N N . ASP A 1 79 ? -5.027 -19.672 4.215 1 95 79 ASP A N 1
ATOM 611 C CA . ASP A 1 79 ? -4.695 -20.641 5.254 1 95 79 ASP A CA 1
ATOM 612 C C . ASP A 1 79 ? -3.871 -20 6.363 1 95 79 ASP A C 1
ATOM 614 O O . ASP A 1 79 ? -3.893 -20.453 7.508 1 95 79 ASP A O 1
ATOM 618 N N . MET A 1 80 ? -3.227 -18.922 5.992 1 95.81 80 MET A N 1
ATOM 619 C CA . MET A 1 80 ? -2.256 -18.484 6.988 1 95.81 80 MET A CA 1
ATOM 620 C C . MET A 1 80 ? -2.455 -17.016 7.324 1 95.81 80 MET A C 1
ATOM 622 O O . MET A 1 80 ? -2.061 -16.547 8.398 1 95.81 80 MET A O 1
ATOM 626 N N . VAL A 1 81 ? -3.09 -16.234 6.512 1 96.5 81 VAL A N 1
ATOM 627 C CA . VAL A 1 81 ? -3.096 -14.789 6.723 1 96.5 81 VAL A CA 1
ATOM 628 C C . VAL A 1 81 ? -4.43 -14.359 7.332 1 96.5 81 VAL A C 1
ATOM 630 O O . VAL A 1 81 ? -4.477 -13.875 8.461 1 96.5 81 VAL A O 1
ATOM 633 N N . PHE A 1 82 ? -5.543 -14.609 6.668 1 96.56 82 PHE A N 1
ATOM 634 C CA . PHE A 1 82 ? -6.832 -14.039 7.031 1 96.56 82 PHE A CA 1
ATOM 635 C C . PHE A 1 82 ? -7.246 -14.469 8.438 1 96.56 82 PHE A C 1
ATOM 637 O O . PHE A 1 82 ? -7.875 -13.695 9.164 1 96.56 82 PHE A O 1
ATOM 644 N N . LYS A 1 83 ? -6.828 -15.594 8.867 1 95.06 83 LYS A N 1
ATOM 645 C CA . LYS A 1 83 ? -7.234 -16.141 10.156 1 95.06 83 LYS A CA 1
ATOM 646 C C . LYS A 1 83 ? -6.621 -15.359 11.312 1 95.06 83 LYS A C 1
ATOM 648 O O . LYS A 1 83 ? -7.121 -15.406 12.438 1 95.06 83 LYS A O 1
ATOM 653 N N . HIS A 1 84 ? -5.617 -14.641 11.008 1 94.38 84 HIS A N 1
ATOM 654 C CA . HIS A 1 84 ? -4.91 -13.961 12.086 1 94.38 84 HIS A CA 1
ATOM 655 C C . HIS A 1 84 ? -5.043 -12.445 11.961 1 94.38 84 HIS A C 1
ATOM 657 O O . HIS A 1 84 ? -4.328 -11.695 12.633 1 94.38 84 HIS A O 1
ATOM 663 N N . CYS A 1 85 ? -5.953 -11.961 11.086 1 92.56 85 CYS A N 1
ATOM 664 C CA . CYS A 1 85 ? -6.156 -10.523 10.891 1 92.56 85 CYS A CA 1
ATOM 665 C C . CYS A 1 85 ? -7.355 -10.031 11.68 1 92.56 85 CYS A C 1
ATOM 667 O O . CYS A 1 85 ? -8.148 -9.227 11.188 1 92.56 85 CYS A O 1
ATOM 669 N N . GLU A 1 86 ? -7.473 -10.312 12.914 1 91.75 86 GLU A N 1
ATOM 670 C CA . GLU A 1 86 ? -8.57 -9.859 13.766 1 91.75 86 GLU A CA 1
ATOM 671 C C . GLU A 1 86 ? -8.242 -8.523 14.414 1 91.75 86 GLU A C 1
ATOM 673 O O . GLU A 1 86 ? -7.133 -8.32 14.914 1 91.75 86 GLU A O 1
ATOM 678 N N . THR A 1 87 ? -9.219 -7.605 14.336 1 88.44 87 THR A N 1
ATOM 679 C CA . THR A 1 87 ? -9.055 -6.285 14.945 1 88.44 87 THR A CA 1
ATOM 680 C C . THR A 1 87 ? -10.133 -6.031 15.992 1 88.44 87 THR A C 1
ATOM 682 O O . THR A 1 87 ? -11.023 -6.859 16.188 1 88.44 87 THR A O 1
ATOM 685 N N . GLU A 1 88 ? -9.992 -4.949 16.719 1 88.5 88 GLU A N 1
ATOM 686 C CA . GLU A 1 88 ? -10.992 -4.547 17.703 1 88.5 88 GLU A CA 1
ATOM 687 C C . GLU A 1 88 ? -12.234 -3.977 17.031 1 88.5 88 GLU A C 1
ATOM 689 O O . GLU A 1 88 ? -13.289 -3.861 17.656 1 88.5 88 GLU A O 1
ATOM 694 N N . ASP A 1 89 ? -12.211 -3.66 15.781 1 87.56 89 ASP A N 1
ATOM 695 C CA . ASP A 1 89 ? -13.32 -3.086 15.031 1 87.56 89 ASP A CA 1
ATOM 696 C C . ASP A 1 89 ? -14.102 -4.172 14.297 1 87.56 89 ASP A C 1
ATOM 698 O O . ASP A 1 89 ? -13.602 -4.762 13.328 1 87.56 89 ASP A O 1
ATOM 702 N N . SER A 1 90 ? -15.273 -4.383 14.656 1 92.31 90 SER A N 1
ATOM 703 C CA . SER A 1 90 ? -16.109 -5.449 14.109 1 92.31 90 SER A CA 1
ATOM 704 C C . SER A 1 90 ? -16.406 -5.211 12.633 1 92.31 90 SER A C 1
ATOM 706 O O . SER A 1 90 ? -16.547 -6.16 11.859 1 92.31 90 SER A O 1
ATOM 708 N N . TRP A 1 91 ? -16.516 -3.949 12.289 1 91.62 91 TRP A N 1
ATOM 709 C CA . TRP A 1 91 ? -16.797 -3.646 10.891 1 91.62 91 TRP A CA 1
ATOM 710 C C . TRP A 1 91 ? -15.625 -4.051 10 1 91.62 91 TRP A C 1
ATOM 712 O O . TRP A 1 91 ? -15.812 -4.66 8.945 1 91.62 91 TRP A O 1
ATOM 722 N N . VAL A 1 92 ? -14.508 -3.777 10.469 1 90.31 92 VAL A N 1
ATOM 723 C CA . VAL A 1 92 ? -13.305 -4.16 9.734 1 90.31 92 VAL A CA 1
ATOM 724 C C . VAL A 1 92 ? -13.227 -5.68 9.625 1 90.31 92 VAL A C 1
ATOM 726 O O . VAL A 1 92 ? -12.906 -6.215 8.562 1 90.31 92 VAL A O 1
ATOM 729 N N . ASN A 1 93 ? -13.508 -6.352 10.664 1 93.88 93 ASN A N 1
ATOM 730 C CA . ASN A 1 93 ? -13.469 -7.809 10.672 1 93.88 93 ASN A CA 1
ATOM 731 C C . ASN A 1 93 ? -14.445 -8.398 9.656 1 93.88 93 ASN A C 1
ATOM 733 O O . ASN A 1 93 ? -14.148 -9.406 9.008 1 93.88 93 ASN A O 1
ATOM 737 N N . ARG A 1 94 ? -15.586 -7.754 9.562 1 94.06 94 ARG A N 1
ATOM 738 C CA . ARG A 1 94 ? -16.562 -8.211 8.57 1 94.06 94 ARG A CA 1
ATOM 739 C C . ARG A 1 94 ? -16.016 -8.031 7.156 1 94.06 94 ARG A C 1
ATOM 741 O O . ARG A 1 94 ? -16.219 -8.891 6.301 1 94.06 94 ARG A O 1
ATOM 748 N N . LYS A 1 95 ? -15.359 -6.957 6.949 1 92.31 95 LYS A N 1
ATOM 749 C CA . LYS A 1 95 ? -14.781 -6.707 5.637 1 92.31 95 LYS A CA 1
ATOM 750 C C . LYS A 1 95 ? -13.672 -7.711 5.324 1 92.31 95 LYS A C 1
ATOM 752 O O . LYS A 1 95 ? -13.586 -8.219 4.203 1 92.31 95 LYS A O 1
ATOM 757 N N . ILE A 1 96 ? -12.875 -7.98 6.281 1 94.06 96 ILE A N 1
ATOM 758 C CA . ILE A 1 96 ? -11.805 -8.961 6.105 1 94.06 96 ILE A CA 1
ATOM 759 C C . ILE A 1 96 ? -12.406 -10.328 5.777 1 94.06 96 ILE A C 1
ATOM 761 O O . ILE A 1 96 ? -11.938 -11.016 4.875 1 94.06 96 ILE A O 1
ATOM 765 N N . SER A 1 97 ? -13.453 -10.688 6.516 1 95.12 97 SER A N 1
ATOM 766 C CA . SER A 1 97 ? -14.141 -11.953 6.266 1 95.12 97 SER A CA 1
ATOM 767 C C . SER A 1 97 ? -14.695 -12.008 4.848 1 95.12 97 SER A C 1
ATOM 769 O O . SER A 1 97 ? -14.641 -13.047 4.188 1 95.12 97 SER A O 1
ATOM 771 N N . SER A 1 98 ? -15.203 -10.914 4.41 1 94.62 98 SER A N 1
ATOM 772 C CA . SER A 1 98 ? -15.734 -10.844 3.051 1 94.62 98 SER A CA 1
ATOM 773 C C . SER A 1 98 ? -14.633 -11.07 2.02 1 94.62 98 SER A C 1
ATOM 775 O O . SER A 1 98 ? -14.812 -11.828 1.065 1 94.62 98 SER A O 1
ATOM 777 N N . ILE A 1 99 ? -13.531 -10.492 2.18 1 95.31 99 ILE A N 1
ATOM 778 C CA . ILE A 1 99 ? -12.383 -10.648 1.289 1 95.31 99 ILE A CA 1
ATOM 779 C C . ILE A 1 99 ? -11.883 -12.086 1.337 1 95.31 99 ILE A C 1
ATOM 781 O O . ILE A 1 99 ? -11.617 -12.695 0.297 1 95.31 99 ILE A O 1
ATOM 785 N N . ALA A 1 100 ? -11.797 -12.586 2.57 1 96 100 ALA A N 1
ATOM 786 C CA . ALA A 1 100 ? -11.375 -13.969 2.744 1 96 100 ALA A CA 1
ATOM 787 C C . ALA A 1 100 ? -12.281 -14.922 1.971 1 96 100 ALA A C 1
ATOM 789 O O . ALA A 1 100 ? -11.805 -15.859 1.327 1 96 100 ALA A O 1
ATOM 790 N N . ASN A 1 101 ? -13.547 -14.703 2.006 1 93.75 101 ASN A N 1
ATOM 791 C CA . ASN A 1 101 ? -14.508 -15.531 1.285 1 93.75 101 ASN A CA 1
ATOM 792 C C . ASN A 1 101 ? -14.305 -15.438 -0.224 1 93.75 101 ASN A C 1
ATOM 794 O O . ASN A 1 101 ? -14.438 -16.438 -0.937 1 93.75 101 ASN A O 1
ATOM 798 N N . SER A 1 102 ? -13.984 -14.273 -0.719 1 93 102 SER A N 1
ATOM 799 C CA . SER A 1 102 ? -13.664 -14.117 -2.135 1 93 102 SER A CA 1
ATOM 800 C C . SER A 1 102 ? -12.43 -14.93 -2.51 1 93 102 SER A C 1
ATOM 802 O O . SER A 1 102 ? -12.422 -15.625 -3.529 1 93 102 SER A O 1
ATOM 804 N N . PHE A 1 103 ? -11.414 -14.836 -1.684 1 94.62 103 PHE A N 1
ATOM 805 C CA . PHE A 1 103 ? -10.18 -15.57 -1.924 1 94.62 103 PHE A CA 1
ATOM 806 C C . PHE A 1 103 ? -10.43 -17.078 -1.905 1 94.62 103 PHE A C 1
ATOM 808 O O . PHE A 1 103 ? -9.852 -17.812 -2.699 1 94.62 103 PHE A O 1
ATOM 815 N N . LEU A 1 104 ? -11.227 -17.5 -0.911 1 94.38 104 LEU A N 1
ATOM 816 C CA . LEU A 1 104 ? -11.57 -18.922 -0.837 1 94.38 104 LEU A CA 1
ATOM 817 C C . LEU A 1 104 ? -12.234 -19.375 -2.127 1 94.38 104 LEU A C 1
ATOM 819 O O . LEU A 1 104 ? -11.906 -20.453 -2.65 1 94.38 104 LEU A O 1
ATOM 823 N N . SER A 1 105 ? -13.086 -18.578 -2.641 1 90.38 105 SER A N 1
ATOM 824 C CA . SER A 1 105 ? -13.766 -18.906 -3.889 1 90.38 105 SER A CA 1
ATOM 825 C C . SER A 1 105 ? -12.781 -19 -5.047 1 90.38 105 SER A C 1
ATOM 827 O O . SER A 1 105 ? -12.836 -19.953 -5.836 1 90.38 105 SER A O 1
ATOM 829 N N . ILE A 1 106 ? -11.883 -18.094 -5.145 1 90.56 106 ILE A N 1
ATOM 830 C CA . ILE A 1 106 ? -10.883 -18.078 -6.207 1 90.56 106 ILE A CA 1
ATOM 831 C C . ILE A 1 106 ? -9.961 -19.297 -6.066 1 90.56 106 ILE A C 1
ATOM 833 O O . ILE A 1 106 ? -9.609 -19.922 -7.062 1 90.56 106 ILE A O 1
ATOM 837 N N . LYS A 1 107 ? -9.57 -19.547 -4.887 1 89.12 107 LYS A N 1
ATOM 838 C CA . LYS A 1 107 ? -8.703 -20.703 -4.613 1 89.12 107 LYS A CA 1
ATOM 839 C C . LYS A 1 107 ? -9.352 -22 -5.086 1 89.12 107 LYS A C 1
ATOM 841 O O . LYS A 1 107 ? -8.672 -22.875 -5.633 1 89.12 107 LYS A O 1
ATOM 846 N N . LYS A 1 108 ? -10.602 -22.172 -4.805 1 86.5 108 LYS A N 1
ATOM 847 C CA . LYS A 1 108 ? -11.32 -23.359 -5.242 1 86.5 108 LYS A CA 1
ATOM 848 C C . LYS A 1 108 ? -11.297 -23.484 -6.766 1 86.5 108 LYS A C 1
ATOM 850 O O . LYS A 1 108 ? -11.148 -24.594 -7.297 1 86.5 108 LYS A O 1
ATOM 855 N N . ASN A 1 109 ? -11.398 -22.328 -7.441 1 82.31 109 ASN A N 1
ATOM 856 C CA . ASN A 1 109 ? -11.336 -22.328 -8.898 1 82.31 109 ASN A CA 1
ATOM 857 C C . ASN A 1 109 ? -9.953 -22.766 -9.398 1 82.31 109 ASN A C 1
ATOM 859 O O . ASN A 1 109 ? -9.844 -23.484 -10.391 1 82.31 109 ASN A O 1
ATOM 863 N N . PHE A 1 110 ? -8.891 -22.406 -8.727 1 82.31 110 PHE A N 1
ATOM 864 C CA . PHE A 1 110 ? -7.527 -22.766 -9.094 1 82.31 110 PHE A CA 1
ATOM 865 C C . PHE A 1 110 ? -7.262 -24.234 -8.82 1 82.31 110 PHE A C 1
ATOM 867 O O . PHE A 1 110 ? -6.477 -24.875 -9.523 1 82.31 110 PHE A O 1
ATOM 874 N N . ARG A 1 111 ? -7.836 -24.734 -7.773 1 77.44 111 ARG A N 1
ATOM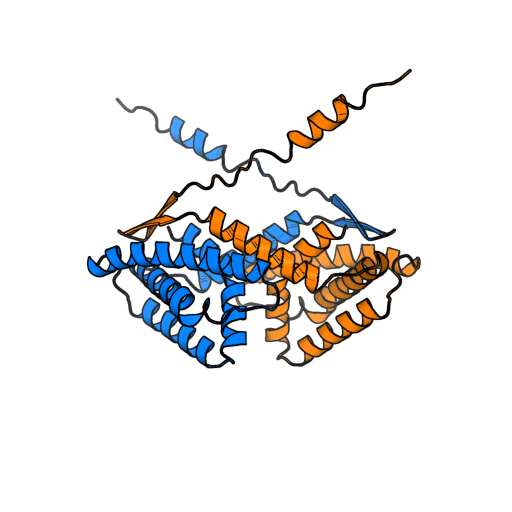 875 C CA . ARG A 1 111 ? -7.625 -26.141 -7.422 1 77.44 111 ARG A CA 1
ATOM 876 C C . ARG A 1 111 ? -8.062 -27.062 -8.555 1 77.44 111 ARG A C 1
ATOM 878 O O . ARG A 1 111 ? -7.395 -28.047 -8.859 1 77.44 111 ARG A O 1
ATOM 885 N N . HIS A 1 112 ? -9.086 -26.641 -9.18 1 77.06 112 HIS A N 1
ATOM 886 C CA . HIS A 1 112 ? -9.555 -27.422 -10.312 1 77.06 112 HIS A CA 1
ATOM 887 C C . HIS A 1 112 ? -8.539 -27.422 -11.453 1 77.06 112 HIS A C 1
ATOM 889 O O . HIS A 1 112 ? -8.273 -28.453 -12.055 1 77.06 112 HIS A O 1
ATOM 895 N N . CYS A 1 113 ? -7.891 -26.281 -11.594 1 79.25 113 CYS A N 1
ATOM 896 C CA . CYS A 1 113 ? -6.871 -26.156 -12.633 1 79.25 113 CYS A CA 1
ATOM 897 C C . CYS A 1 113 ? -5.633 -26.969 -12.273 1 79.25 113 CYS A C 1
ATOM 899 O O . CYS A 1 113 ? -5.07 -27.672 -13.117 1 79.25 113 CYS A O 1
ATOM 901 N N . HIS A 1 114 ? -5.27 -26.938 -11.117 1 72.56 114 HIS A N 1
ATOM 902 C CA . HIS A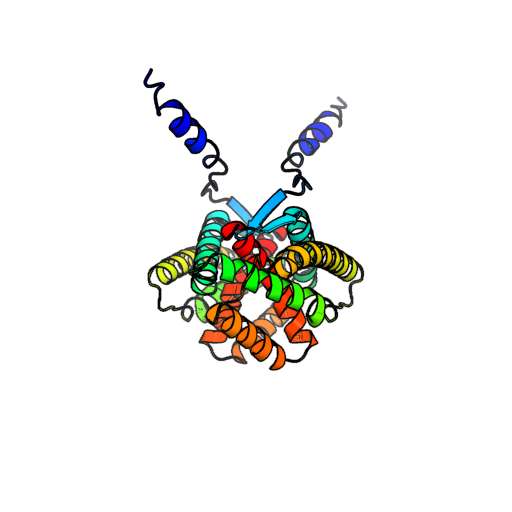 1 114 ? -4.102 -27.688 -10.656 1 72.56 114 HIS A CA 1
ATOM 903 C C . HIS A 1 114 ? -4.336 -29.188 -10.742 1 72.56 114 HIS A C 1
ATOM 905 O O . HIS A 1 114 ? -3.451 -29.938 -11.164 1 72.56 114 HIS A O 1
ATOM 911 N N . GLN A 1 115 ? -5.48 -29.625 -10.359 1 76.06 115 GLN A N 1
ATOM 912 C CA . GLN A 1 115 ? -5.809 -31.047 -10.398 1 76.06 115 GLN A CA 1
ATOM 913 C C . GLN A 1 115 ? -5.809 -31.578 -11.836 1 76.06 115 GLN A C 1
ATOM 915 O O . GLN A 1 115 ? -5.52 -32.75 -12.07 1 76.06 115 GLN A O 1
ATOM 920 N N . GLN A 1 116 ? -5.957 -30.688 -12.734 1 75.06 116 GLN A N 1
ATOM 921 C CA . GLN A 1 116 ? -5.941 -31.062 -14.148 1 75.06 116 GLN A CA 1
ATOM 922 C C . GLN A 1 116 ? -4.559 -30.859 -14.758 1 75.06 116 GLN A C 1
ATOM 924 O O . GLN A 1 116 ? -4.387 -30.969 -15.969 1 75.06 116 GLN A O 1
ATOM 929 N N . THR A 1 117 ? -3.51 -30.562 -13.852 1 70.94 117 THR A N 1
ATOM 930 C CA . THR A 1 117 ? -2.105 -30.406 -14.211 1 70.94 117 THR A CA 1
ATOM 931 C C . THR A 1 117 ? -1.923 -29.234 -15.164 1 70.94 117 THR A C 1
ATOM 933 O O . THR A 1 117 ? -1.095 -29.281 -16.078 1 70.94 117 THR A O 1
ATOM 936 N N . MET A 1 118 ? -2.736 -28.219 -14.984 1 76.19 118 MET A N 1
ATOM 937 C CA . MET A 1 118 ? -2.666 -27.062 -15.875 1 76.19 118 MET A CA 1
ATOM 938 C C . MET A 1 118 ? -1.737 -26 -15.305 1 76.19 118 MET A C 1
ATOM 940 O O . MET A 1 118 ? -1.407 -25.031 -15.992 1 76.19 118 MET A O 1
ATOM 944 N N . CYS A 1 119 ? -1.337 -26.109 -14.086 1 79.5 119 CYS A N 1
ATOM 945 C CA . CYS A 1 119 ? -0.456 -25.156 -13.43 1 79.5 119 CYS A CA 1
ATOM 946 C C . CYS A 1 119 ? 0.724 -25.859 -12.773 1 79.5 119 CYS A C 1
ATOM 948 O O . CYS A 1 119 ? 0.715 -26.109 -11.562 1 79.5 119 CYS A O 1
ATOM 950 N N . ARG A 1 120 ? 1.642 -26.219 -13.617 1 80.31 120 ARG A N 1
ATOM 951 C CA . ARG A 1 120 ? 2.832 -26.859 -13.078 1 80.31 120 ARG A CA 1
ATOM 952 C C . ARG A 1 120 ? 3.783 -25.844 -12.469 1 80.31 120 ARG A C 1
ATOM 954 O O . ARG A 1 120 ? 4.016 -24.781 -13.047 1 80.31 120 ARG A O 1
ATOM 961 N N . CYS A 1 121 ? 4.328 -26.203 -11.336 1 83.69 121 CYS A N 1
ATOM 962 C CA . CYS A 1 121 ? 5.211 -25.281 -10.633 1 83.69 121 CYS A CA 1
ATOM 963 C C . CYS A 1 121 ? 6.668 -25.531 -10.992 1 83.69 121 CYS A C 1
ATOM 965 O O . CYS A 1 121 ? 7.188 -26.625 -10.773 1 83.69 121 CYS A O 1
ATOM 967 N N . GLY A 1 122 ? 7.246 -24.578 -11.586 1 84.38 122 GLY A N 1
ATOM 968 C CA . GLY A 1 122 ? 8.68 -24.625 -11.82 1 84.38 122 GLY A CA 1
ATOM 969 C C . GLY A 1 122 ? 9.5 -24.312 -10.578 1 84.38 122 GLY A C 1
ATOM 970 O O . GLY A 1 122 ? 8.938 -23.984 -9.531 1 84.38 122 GLY A O 1
ATOM 971 N N . GLU A 1 123 ? 10.766 -24.469 -10.664 1 87.06 123 GLU A N 1
ATOM 972 C CA . GLU A 1 123 ? 11.695 -24.266 -9.562 1 87.06 123 GLU A CA 1
ATOM 973 C C . GLU A 1 123 ? 11.656 -22.812 -9.062 1 87.06 123 GLU A C 1
ATOM 975 O O . GLU A 1 123 ? 11.672 -22.562 -7.859 1 87.06 123 GLU A O 1
ATOM 980 N N . GLU A 1 124 ? 11.57 -21.938 -9.938 1 84.81 124 GLU A N 1
ATOM 981 C CA . GLU A 1 124 ? 11.594 -20.531 -9.57 1 84.81 124 GLU A CA 1
ATOM 982 C C . GLU A 1 124 ? 10.375 -20.141 -8.734 1 84.81 124 GLU A C 1
ATOM 984 O O . GLU A 1 124 ? 10.5 -19.5 -7.703 1 84.81 124 GLU A O 1
ATOM 989 N N . ALA A 1 125 ? 9.242 -20.547 -9.195 1 85.06 125 ALA A N 1
ATOM 990 C CA . ALA A 1 125 ? 8.016 -20.266 -8.461 1 85.06 125 ALA A CA 1
ATOM 991 C C . ALA A 1 125 ? 8.039 -20.922 -7.078 1 85.06 125 ALA A C 1
ATOM 993 O O . ALA A 1 125 ? 7.633 -20.312 -6.086 1 85.06 125 ALA A O 1
ATOM 994 N N . THR A 1 126 ? 8.578 -22.125 -7.035 1 88.94 126 THR A N 1
ATOM 995 C CA . THR A 1 126 ? 8.648 -22.844 -5.773 1 88.94 126 THR A CA 1
ATOM 996 C C . THR A 1 126 ? 9.594 -22.141 -4.797 1 88.94 126 THR A C 1
ATOM 998 O O . THR A 1 126 ? 9.281 -22 -3.613 1 88.94 126 THR A O 1
ATOM 1001 N N . GLN A 1 127 ? 10.688 -21.734 -5.312 1 89.38 127 GLN A N 1
ATOM 1002 C CA . GLN A 1 127 ? 11.672 -21.062 -4.469 1 89.38 127 GLN A CA 1
ATOM 1003 C C . GLN A 1 127 ? 11.117 -19.734 -3.941 1 89.38 127 GLN A C 1
ATOM 1005 O O . GLN A 1 127 ? 11.305 -19.406 -2.77 1 89.38 127 GLN A O 1
ATOM 1010 N N . LYS A 1 128 ? 10.445 -19.047 -4.738 1 86.31 128 LYS A N 1
ATOM 1011 C CA . LYS A 1 128 ? 9.859 -17.781 -4.32 1 86.31 128 LYS A CA 1
ATOM 1012 C C . LYS A 1 128 ? 8.797 -17.984 -3.238 1 86.31 128 LYS A C 1
ATOM 1014 O O . LYS A 1 128 ? 8.742 -17.25 -2.26 1 86.31 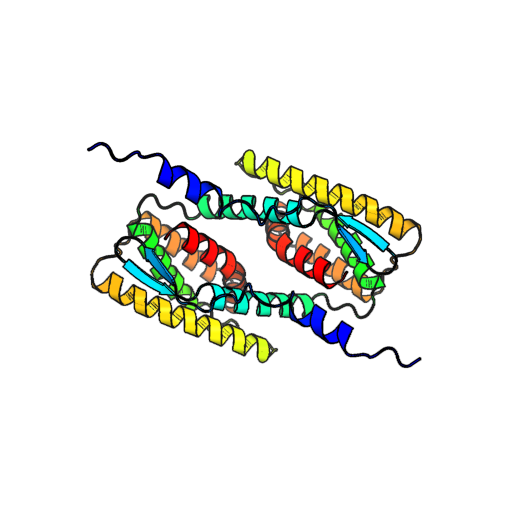128 LYS A O 1
ATOM 1019 N N . TYR A 1 129 ? 8.039 -18.984 -3.449 1 90.25 129 TYR A N 1
ATOM 1020 C CA . TYR A 1 129 ? 7.016 -19.281 -2.455 1 90.25 129 TYR A CA 1
ATOM 1021 C C . TYR A 1 129 ? 7.645 -19.672 -1.124 1 90.25 129 TYR A C 1
ATOM 1023 O O . TYR A 1 129 ? 7.184 -19.25 -0.061 1 90.25 129 TYR A O 1
ATOM 1031 N N . LYS A 1 130 ? 8.656 -20.438 -1.194 1 92.56 130 LYS A N 1
ATOM 1032 C CA . LYS A 1 130 ? 9.367 -20.828 0.02 1 92.56 130 LYS A CA 1
ATOM 1033 C C . LYS A 1 130 ? 9.93 -19.609 0.746 1 92.56 130 LYS A C 1
ATOM 1035 O O . LYS A 1 130 ? 9.898 -19.547 1.977 1 92.56 130 LYS A O 1
ATOM 1040 N N . GLN A 1 131 ? 10.383 -18.719 -0.021 1 89.31 131 GLN A N 1
ATOM 1041 C CA . GLN A 1 131 ? 10.891 -17.484 0.569 1 89.31 131 GLN A CA 1
ATOM 1042 C C . GLN A 1 131 ? 9.781 -16.719 1.273 1 89.31 131 GLN A C 1
ATOM 1044 O O . GLN A 1 131 ? 9.992 -16.172 2.359 1 89.31 131 GLN A O 1
ATOM 1049 N N . ILE A 1 132 ? 8.609 -16.656 0.669 1 89.31 132 ILE A N 1
ATOM 1050 C CA . ILE A 1 132 ? 7.457 -15.984 1.264 1 89.31 132 ILE A CA 1
ATOM 1051 C C . ILE A 1 132 ? 7.098 -16.656 2.588 1 89.31 132 ILE A C 1
ATOM 1053 O O . ILE A 1 132 ? 6.914 -15.977 3.604 1 89.31 132 ILE A O 1
ATOM 1057 N N . LEU A 1 133 ? 7.141 -17.969 2.621 1 93.62 133 LEU A N 1
ATOM 1058 C CA . LEU A 1 133 ? 6.801 -18.703 3.828 1 93.62 133 LEU A CA 1
ATOM 1059 C C . LEU A 1 133 ? 7.848 -18.5 4.914 1 93.62 133 LEU A C 1
ATOM 1061 O O . LEU A 1 133 ? 7.504 -18.312 6.086 1 93.62 133 LEU A O 1
ATOM 1065 N N . THR A 1 134 ? 9.102 -18.484 4.496 1 92.88 134 THR A N 1
ATOM 1066 C CA . THR A 1 134 ? 10.188 -18.281 5.449 1 92.88 134 THR A CA 1
ATOM 1067 C C . THR A 1 134 ? 10.109 -16.891 6.07 1 92.88 134 THR A C 1
ATOM 1069 O O . THR A 1 134 ? 10.234 -16.734 7.285 1 92.88 134 THR A O 1
ATOM 1072 N N . ASN A 1 135 ? 9.875 -15.883 5.227 1 87.38 135 ASN A N 1
ATOM 1073 C CA . ASN A 1 135 ? 9.742 -14.516 5.719 1 87.38 135 ASN A CA 1
ATOM 1074 C C . ASN A 1 135 ? 8.555 -14.375 6.668 1 87.38 135 ASN A C 1
ATOM 1076 O O . ASN A 1 135 ? 8.656 -13.703 7.699 1 87.38 135 ASN A O 1
ATOM 1080 N N . TYR A 1 136 ? 7.492 -14.961 6.328 1 91.38 136 TYR A N 1
ATOM 1081 C CA . TYR A 1 136 ? 6.293 -14.938 7.16 1 91.38 136 TYR A CA 1
ATOM 1082 C C . TYR A 1 136 ? 6.562 -15.57 8.523 1 91.38 136 TYR A C 1
ATOM 1084 O O . TYR A 1 136 ? 6.094 -15.07 9.547 1 91.38 136 TYR A O 1
ATOM 1092 N N . GLY A 1 137 ? 7.332 -16.609 8.531 1 92.25 137 GLY A N 1
ATOM 1093 C CA . GLY A 1 137 ? 7.609 -17.359 9.742 1 92.25 137 GLY A CA 1
ATOM 1094 C C . GLY A 1 137 ? 8.594 -16.656 10.664 1 92.25 137 GLY A C 1
ATOM 1095 O O . GLY A 1 137 ? 8.719 -17.031 11.836 1 92.25 137 GLY A O 1
ATOM 1096 N N . GLN A 1 138 ? 9.219 -15.609 10.234 1 89.38 138 GLN A N 1
ATOM 1097 C CA . GLN A 1 138 ? 10.227 -14.898 11.008 1 89.38 138 GLN A CA 1
ATOM 1098 C C . GLN A 1 138 ? 9.586 -13.844 11.906 1 89.38 138 GLN A C 1
ATOM 1100 O O . GLN A 1 138 ? 10.266 -13.242 12.75 1 89.38 138 GLN A O 1
ATOM 1105 N N . LEU A 1 139 ? 8.305 -13.562 11.766 1 86.19 139 LEU A N 1
ATOM 1106 C CA . LEU A 1 139 ? 7.594 -12.547 12.523 1 86.19 139 LEU A CA 1
ATOM 1107 C C . LEU A 1 139 ? 6.52 -13.172 13.414 1 86.19 139 LEU A C 1
ATOM 1109 O O . LEU A 1 139 ? 6.203 -14.359 13.258 1 86.19 139 LEU A O 1
ATOM 1113 N N . ASN A 1 140 ? 6.125 -12.375 14.422 1 91.69 140 ASN A N 1
ATOM 1114 C CA . ASN A 1 140 ? 4.918 -12.789 15.133 1 91.69 140 ASN A CA 1
ATOM 1115 C C . ASN A 1 140 ? 3.744 -12.977 14.18 1 91.69 140 ASN A C 1
ATOM 1117 O O . ASN A 1 140 ? 3.561 -12.195 13.25 1 91.69 140 ASN A O 1
ATOM 1121 N N . VAL A 1 141 ? 3.02 -13.953 14.375 1 91.88 141 VAL A N 1
ATOM 1122 C CA . VAL A 1 141 ? 1.992 -14.406 13.445 1 91.88 141 VAL A CA 1
ATOM 1123 C C . VAL A 1 141 ? 1.018 -13.266 13.156 1 91.88 141 VAL A C 1
ATOM 1125 O O . VAL A 1 141 ? 0.634 -13.047 12.008 1 91.88 141 VAL A O 1
ATOM 1128 N N . LYS A 1 142 ? 0.616 -12.539 14.133 1 90.12 142 LYS A N 1
ATOM 1129 C CA . LYS A 1 142 ? -0.344 -11.453 13.938 1 90.12 142 LYS A CA 1
ATOM 1130 C C . LYS A 1 142 ? 0.26 -10.328 13.102 1 90.12 142 LYS A C 1
ATOM 1132 O O . LYS A 1 142 ? -0.383 -9.812 12.188 1 90.12 142 LYS A O 1
ATOM 1137 N N . ASN A 1 143 ? 1.491 -9.977 13.422 1 85.38 143 ASN A N 1
ATOM 1138 C CA . ASN A 1 143 ? 2.188 -8.938 12.672 1 85.38 143 ASN A CA 1
ATOM 1139 C C . ASN A 1 143 ? 2.422 -9.359 11.219 1 85.38 143 ASN A C 1
ATOM 1141 O O . ASN A 1 143 ? 2.229 -8.562 10.297 1 85.38 143 ASN A O 1
ATOM 1145 N N . ALA A 1 144 ? 2.82 -10.57 11.078 1 90.62 144 ALA A N 1
ATOM 1146 C CA . ALA A 1 144 ? 3.062 -11.094 9.742 1 90.62 144 ALA A CA 1
ATOM 1147 C C . ALA A 1 144 ? 1.778 -11.109 8.914 1 90.62 144 ALA A C 1
ATOM 1149 O O . ALA A 1 144 ? 1.782 -10.727 7.742 1 90.62 144 ALA A O 1
ATOM 1150 N N . ALA A 1 145 ? 0.7 -11.477 9.547 1 92.75 145 ALA A N 1
ATOM 1151 C CA . ALA A 1 145 ? -0.592 -11.539 8.867 1 92.75 145 ALA A CA 1
ATOM 1152 C C . ALA A 1 145 ? -1.059 -10.148 8.445 1 92.75 145 ALA A C 1
ATOM 1154 O O . ALA A 1 145 ? -1.461 -9.945 7.297 1 92.75 145 ALA A O 1
ATOM 1155 N N . MET A 1 146 ? -0.953 -9.195 9.344 1 86.44 146 MET A N 1
ATOM 1156 C CA . MET A 1 146 ? -1.403 -7.84 9.047 1 86.44 146 MET A CA 1
ATOM 1157 C C . MET A 1 146 ? -0.545 -7.203 7.961 1 86.44 146 MET A C 1
ATOM 1159 O O . MET A 1 146 ? -1.061 -6.5 7.09 1 86.44 146 MET A O 1
ATOM 1163 N N . LYS A 1 147 ? 0.688 -7.484 8.023 1 82.12 147 LYS A N 1
ATOM 1164 C CA . LYS A 1 147 ? 1.578 -6.996 6.973 1 82.12 147 LYS A CA 1
ATOM 1165 C C . LYS A 1 147 ? 1.224 -7.613 5.625 1 82.12 147 LYS A C 1
ATOM 1167 O O . LYS A 1 147 ? 1.226 -6.922 4.602 1 82.12 147 LYS A O 1
ATOM 1172 N N . SER A 1 148 ? 1.011 -8.891 5.625 1 90 148 SER A N 1
ATOM 1173 C CA . SER A 1 148 ? 0.614 -9.57 4.395 1 90 148 SER A CA 1
ATOM 1174 C C . SER A 1 148 ? -0.699 -9.008 3.855 1 90 148 SER A C 1
ATOM 1176 O O . SER A 1 148 ? -0.851 -8.828 2.645 1 90 148 SER A O 1
ATOM 1178 N N . LEU A 1 149 ? -1.663 -8.758 4.77 1 91.06 149 LEU A N 1
ATOM 1179 C CA . LEU A 1 149 ? -2.922 -8.141 4.363 1 91.06 149 LEU A CA 1
ATOM 1180 C C . LEU A 1 149 ? -2.676 -6.789 3.697 1 91.06 149 LEU A C 1
ATOM 1182 O O . LEU A 1 149 ? -3.316 -6.461 2.697 1 91.06 149 LEU A O 1
ATOM 1186 N N . GLY A 1 150 ? -1.729 -6.094 4.203 1 85.88 150 GLY A N 1
ATOM 1187 C CA . GLY A 1 150 ? -1.388 -4.793 3.65 1 85.88 150 GLY A CA 1
ATOM 1188 C C . GLY A 1 150 ? -0.847 -4.871 2.234 1 85.88 150 GLY A C 1
ATOM 1189 O O . GLY A 1 150 ? -0.849 -3.873 1.51 1 85.88 150 GLY A O 1
ATOM 1190 N N . GLU A 1 151 ? -0.419 -6.035 1.815 1 83.62 151 GLU A N 1
ATOM 1191 C CA . GLU A 1 151 ? 0.164 -6.215 0.489 1 83.62 151 GLU A CA 1
ATOM 1192 C C . GLU A 1 151 ? -0.88 -6.699 -0.512 1 83.62 151 GLU A C 1
ATOM 1194 O O . GLU A 1 151 ? -0.553 -6.996 -1.663 1 83.62 151 GLU A O 1
ATOM 1199 N N . LEU A 1 152 ? -2.119 -6.68 -0.172 1 88.19 152 LEU A N 1
ATOM 1200 C CA . LEU A 1 152 ? -3.168 -7.234 -1.019 1 88.19 152 LEU A CA 1
ATOM 1201 C C . LEU A 1 152 ? -3.268 -6.469 -2.334 1 88.19 152 LEU A C 1
ATOM 1203 O O . LEU A 1 152 ? -3.439 -7.07 -3.396 1 88.19 152 LEU A O 1
ATOM 1207 N N . ASP A 1 153 ? -3.164 -5.176 -2.297 1 83.38 153 ASP A N 1
ATOM 1208 C CA . ASP A 1 153 ? -3.234 -4.371 -3.512 1 83.38 153 ASP A CA 1
ATOM 1209 C C . ASP A 1 153 ? -2.145 -4.773 -4.504 1 83.38 153 ASP A C 1
ATOM 1211 O O . ASP A 1 153 ? -2.391 -4.848 -5.707 1 83.38 153 ASP A O 1
ATOM 1215 N N . ASN A 1 154 ? -1.032 -4.957 -3.986 1 83.19 154 ASN A N 1
ATOM 1216 C CA . ASN A 1 154 ? 0.087 -5.371 -4.828 1 83.19 154 ASN A CA 1
ATOM 1217 C C . ASN A 1 154 ? -0.186 -6.707 -5.504 1 83.19 154 ASN A C 1
ATOM 1219 O O . ASN A 1 154 ? 0.105 -6.879 -6.691 1 83.19 154 ASN A O 1
ATOM 1223 N N . LEU A 1 155 ? -0.691 -7.66 -4.781 1 86.56 155 LEU A N 1
ATOM 1224 C CA . LEU A 1 155 ? -1.026 -8.969 -5.336 1 86.56 155 LEU A CA 1
ATOM 1225 C C . LEU A 1 155 ? -2.072 -8.836 -6.438 1 86.56 155 LEU A C 1
ATOM 1227 O O . LEU A 1 155 ? -1.905 -9.398 -7.527 1 86.56 155 LEU A O 1
ATOM 1231 N N . LEU A 1 156 ? -3.09 -8.094 -6.172 1 87.31 156 LEU A N 1
ATOM 1232 C CA . LEU A 1 156 ? -4.16 -7.934 -7.148 1 87.31 156 LEU A CA 1
ATOM 1233 C C . LEU A 1 156 ? -3.652 -7.219 -8.398 1 87.31 156 LEU A C 1
ATOM 1235 O O . LEU A 1 156 ? -4.027 -7.578 -9.516 1 87.31 156 LEU A O 1
ATOM 1239 N N . ASP A 1 157 ? -2.814 -6.207 -8.258 1 81.56 157 ASP A N 1
ATOM 1240 C CA . ASP A 1 157 ? -2.211 -5.52 -9.391 1 81.56 157 ASP A CA 1
ATOM 1241 C C . ASP A 1 157 ? -1.416 -6.492 -10.266 1 81.56 157 ASP A C 1
ATOM 1243 O O . ASP A 1 157 ? -1.51 -6.453 -11.492 1 81.56 157 ASP A O 1
ATOM 1247 N N . TRP A 1 158 ? -0.688 -7.246 -9.586 1 83.56 158 TRP A N 1
ATOM 1248 C CA . TRP A 1 158 ? 0.115 -8.227 -10.305 1 83.56 158 TRP A CA 1
ATOM 1249 C C . TRP A 1 158 ? -0.774 -9.227 -11.047 1 83.56 158 TRP A C 1
ATOM 1251 O O . TRP A 1 158 ? -0.521 -9.547 -12.203 1 83.56 158 TRP A O 1
ATOM 1261 N N . MET A 1 159 ? -1.784 -9.766 -10.375 1 83.88 159 MET A N 1
ATOM 1262 C CA . MET A 1 159 ? -2.695 -10.719 -10.992 1 83.88 159 MET A CA 1
ATOM 1263 C C . MET A 1 159 ? -3.367 -10.109 -12.219 1 83.88 159 MET A C 1
ATOM 1265 O O . MET A 1 159 ? -3.549 -10.789 -13.234 1 83.88 159 MET A O 1
ATOM 1269 N N . GLU A 1 160 ? -3.705 -8.898 -12.156 1 81.5 160 GLU A N 1
ATOM 1270 C CA . GLU A 1 160 ? -4.363 -8.219 -13.266 1 81.5 160 GLU A CA 1
ATOM 1271 C C . GLU A 1 160 ? -3.42 -8.055 -14.453 1 81.5 160 GLU A C 1
ATOM 1273 O O . GLU A 1 160 ? -3.854 -8.07 -15.609 1 81.5 160 GLU A O 1
ATOM 1278 N N . LYS A 1 161 ? -2.207 -7.941 -14.18 1 79.56 161 LYS A N 1
ATOM 1279 C CA . LYS A 1 161 ? -1.233 -7.777 -15.25 1 79.56 161 LYS A CA 1
ATOM 1280 C C . LYS A 1 161 ? -0.803 -9.133 -15.812 1 79.56 161 LYS A C 1
ATOM 1282 O O . LYS A 1 161 ? -0.426 -9.234 -16.984 1 79.56 161 LYS A O 1
ATOM 1287 N N . ALA A 1 162 ? -0.83 -10.086 -14.953 1 76.81 162 ALA A N 1
ATOM 1288 C CA . ALA A 1 162 ? -0.333 -11.406 -15.312 1 76.81 162 ALA A CA 1
ATOM 1289 C C . ALA A 1 162 ? -1.39 -12.195 -16.078 1 76.81 162 ALA A C 1
ATOM 1291 O O . ALA A 1 162 ? -1.096 -13.258 -16.641 1 76.81 162 ALA A O 1
ATOM 1292 N N . HIS A 1 163 ? -2.615 -11.844 -16.141 1 76.19 163 HIS A N 1
ATOM 1293 C CA . HIS A 1 163 ? -3.699 -12.625 -16.719 1 76.19 163 HIS A CA 1
ATOM 1294 C C . HIS A 1 163 ? -3.672 -12.555 -18.25 1 76.19 163 HIS A C 1
ATOM 1296 O O . HIS A 1 163 ? -3.83 -13.578 -18.922 1 76.19 163 HIS A O 1
ATOM 1302 N N . MET B 1 1 ? -39.75 35.688 -1.953 1 25.44 1 MET B N 1
ATOM 1303 C CA . MET B 1 1 ? -39.781 34.781 -3.092 1 25.44 1 MET B CA 1
ATOM 1304 C C . MET B 1 1 ? -38.906 33.562 -2.822 1 25.44 1 MET B C 1
ATOM 1306 O O . MET B 1 1 ? -37.719 33.688 -2.473 1 25.44 1 MET B O 1
ATOM 1310 N N . LYS B 1 2 ? -39.469 32.25 -2.334 1 29.7 2 LYS B N 1
ATOM 1311 C CA . LYS B 1 2 ? -39.344 30.875 -1.913 1 29.7 2 LYS B CA 1
ATOM 1312 C C . LYS B 1 2 ? -38.594 30.047 -2.965 1 29.7 2 LYS B C 1
ATOM 1314 O O . LYS B 1 2 ? -39.219 29.516 -3.895 1 29.7 2 LYS B O 1
ATOM 1319 N N . VAL B 1 3 ? -37.688 30.703 -3.512 1 32.34 3 VAL B N 1
ATOM 1320 C CA . VAL B 1 3 ? -36.938 29.969 -4.531 1 32.34 3 VAL B CA 1
ATOM 1321 C C . VAL B 1 3 ? -36.562 28.578 -4.008 1 32.34 3 VAL B C 1
ATOM 1323 O O . VAL B 1 3 ? -36.062 28.453 -2.898 1 32.34 3 VAL B O 1
ATOM 1326 N N . SER B 1 4 ? -37.188 27.469 -4.484 1 31.5 4 SER B N 1
ATOM 1327 C CA . SER B 1 4 ? -37.375 26.047 -4.289 1 31.5 4 SER B CA 1
ATOM 1328 C C . SER B 1 4 ? -36.062 25.297 -4.219 1 31.5 4 SER B C 1
ATOM 1330 O O . SER B 1 4 ? -35.156 25.547 -5.023 1 31.5 4 SER B O 1
ATOM 1332 N N . CYS B 1 5 ? -35.688 24.609 -3.068 1 31.2 5 CYS B N 1
ATOM 1333 C CA . CYS B 1 5 ? -34.844 23.578 -2.459 1 31.2 5 CYS B CA 1
ATOM 1334 C C . CYS B 1 5 ? -34.625 22.422 -3.42 1 31.2 5 CYS B C 1
ATOM 1336 O O . CYS B 1 5 ? -33.75 21.578 -3.203 1 31.2 5 CYS B O 1
ATOM 1338 N N . LEU B 1 6 ? -35.438 22.344 -4.461 1 33.22 6 LEU B N 1
ATOM 1339 C CA . LEU B 1 6 ? -35.594 21.188 -5.344 1 33.22 6 LEU B CA 1
ATOM 1340 C C . LEU B 1 6 ? -34.375 21.062 -6.262 1 33.22 6 LEU B C 1
ATOM 1342 O O . LEU B 1 6 ? -33.906 19.953 -6.555 1 33.22 6 LEU B O 1
ATOM 1346 N N . CYS B 1 7 ? -33.875 22.141 -6.793 1 32.88 7 CYS B N 1
ATOM 1347 C CA . CYS B 1 7 ? -32.906 22 -7.887 1 32.88 7 CYS B CA 1
ATOM 1348 C C . CYS B 1 7 ? -31.578 21.469 -7.371 1 32.88 7 CYS B C 1
ATOM 1350 O O . CYS B 1 7 ? -30.828 20.828 -8.109 1 32.88 7 CYS B O 1
ATOM 1352 N N . LEU B 1 8 ? -31.219 21.922 -6.223 1 31.77 8 LEU B N 1
ATOM 1353 C CA . LEU B 1 8 ? -29.875 21.594 -5.762 1 31.77 8 LEU B CA 1
ATOM 1354 C C . LEU B 1 8 ? -29.766 20.109 -5.426 1 31.77 8 LEU B C 1
ATOM 1356 O O . LEU B 1 8 ? -28.688 19.516 -5.559 1 31.77 8 LEU B O 1
ATOM 1360 N N . SER B 1 9 ? -30.812 19.375 -4.934 1 35.22 9 SER B N 1
ATOM 1361 C CA . SER B 1 9 ? -30.812 17.953 -4.648 1 35.22 9 SER B CA 1
ATOM 1362 C C . SER B 1 9 ? -30.5 17.141 -5.898 1 35.22 9 SER B C 1
ATOM 1364 O O . SER B 1 9 ? -30.031 16 -5.801 1 35.22 9 SER B O 1
ATOM 1366 N N . PHE B 1 10 ? -30.938 17.578 -7.09 1 34.06 10 PHE B N 1
ATOM 1367 C CA . PHE B 1 10 ? -30.812 16.797 -8.312 1 34.06 10 PHE B CA 1
ATOM 1368 C C . PHE B 1 10 ? -29.359 16.688 -8.75 1 34.06 10 PHE B C 1
ATOM 1370 O O . PHE B 1 10 ? -28.922 15.648 -9.234 1 34.06 10 PHE B O 1
ATOM 1377 N N . LEU B 1 11 ? -28.578 17.719 -8.711 1 31.17 11 LEU B N 1
ATOM 1378 C CA . LEU B 1 11 ? -27.266 17.688 -9.32 1 31.17 11 LEU B CA 1
ATOM 1379 C C . LEU B 1 11 ? -26.297 16.844 -8.477 1 31.17 11 LEU B C 1
ATOM 1381 O O . LEU B 1 11 ? -25.344 16.266 -9.008 1 31.17 11 LEU B O 1
ATOM 1385 N N . LEU B 1 12 ? -26.359 16.859 -7.16 1 31.34 12 LEU B N 1
ATOM 1386 C CA . LEU B 1 12 ? -25.438 16.062 -6.375 1 31.34 12 LEU B CA 1
ATOM 1387 C C . LEU B 1 12 ? -25.594 14.57 -6.695 1 31.34 12 LEU B C 1
ATOM 1389 O O . LEU B 1 12 ? -24.797 13.742 -6.25 1 31.34 12 LEU B O 1
ATOM 1393 N N . ALA B 1 13 ? -26.766 14.078 -7.074 1 31.67 13 ALA B N 1
ATOM 1394 C CA . ALA B 1 13 ? -27.078 12.68 -7.371 1 31.67 13 ALA B CA 1
ATOM 1395 C C . ALA B 1 13 ? -26.234 12.164 -8.531 1 31.67 13 ALA B C 1
ATOM 1397 O O . ALA B 1 13 ? -25.859 10.992 -8.555 1 31.67 13 ALA B O 1
ATOM 1398 N N . ILE B 1 14 ? -25.969 12.969 -9.539 1 32.06 14 ILE B N 1
ATOM 1399 C CA . ILE B 1 14 ? -25.438 12.406 -10.766 1 32.06 14 ILE B CA 1
ATOM 1400 C C . ILE B 1 14 ? -23.953 12.062 -10.578 1 32.06 14 ILE B C 1
ATOM 1402 O O . ILE B 1 14 ? -23.469 11.078 -11.148 1 32.06 14 ILE B O 1
ATOM 1406 N N . CYS B 1 15 ? -23.156 12.953 -10.086 1 32.56 15 CYS B N 1
ATOM 1407 C CA . CYS B 1 15 ? -21.719 12.734 -10.258 1 32.56 15 CYS B CA 1
ATOM 1408 C C . CYS B 1 15 ? -21.266 11.508 -9.477 1 32.56 15 CYS B C 1
ATOM 1410 O O . CYS B 1 15 ? -20.094 11.109 -9.57 1 32.56 15 CYS B O 1
ATOM 1412 N N . GLY B 1 16 ? -21.797 11.328 -8.273 1 35.44 16 GLY B N 1
ATOM 1413 C CA . GLY B 1 16 ? -21.438 10.117 -7.551 1 35.44 16 GLY B CA 1
ATOM 1414 C C . GLY B 1 16 ? -21.625 8.859 -8.367 1 35.44 16 GLY B C 1
ATOM 1415 O O . GLY B 1 16 ? -21.5 7.75 -7.844 1 35.44 16 GLY B O 1
ATOM 1416 N N . LEU B 1 17 ? -22.516 8.938 -9.391 1 32.16 17 LEU B N 1
ATOM 1417 C CA . LEU B 1 17 ? -23.031 7.676 -9.914 1 32.16 17 LEU B CA 1
ATOM 1418 C C . LEU B 1 17 ? -21.891 6.73 -10.289 1 32.16 17 LEU B C 1
ATOM 1420 O O . LEU B 1 17 ? -21.875 5.578 -9.852 1 32.16 17 LEU B O 1
ATOM 1424 N N . HIS B 1 18 ? -21.453 6.516 -11.75 1 37.38 18 HIS B N 1
ATOM 1425 C CA . HIS B 1 18 ? -21.5 5.312 -12.57 1 37.38 18 HIS B CA 1
ATOM 1426 C C . HIS B 1 18 ? -20.188 4.531 -12.484 1 37.38 18 HIS B C 1
ATOM 1428 O O . HIS B 1 18 ? -19.953 3.623 -13.281 1 37.38 18 HIS B O 1
ATOM 1434 N N . TRP B 1 19 ? -19 5.125 -12.109 1 37.88 19 TRP B N 1
ATOM 1435 C CA . TRP B 1 19 ? -18.172 3.926 -12.188 1 37.88 19 TRP B CA 1
ATOM 1436 C C . TRP B 1 19 ? -18.656 2.865 -11.211 1 37.88 19 TRP B C 1
ATOM 1438 O O . TRP B 1 19 ? -18.453 2.994 -10 1 37.88 19 TRP B O 1
ATOM 1448 N N . THR B 1 20 ? -19.859 2.553 -11.242 1 39.5 20 THR B N 1
ATOM 1449 C CA . THR B 1 20 ? -20.312 1.342 -10.555 1 39.5 20 THR B CA 1
ATOM 1450 C C . THR B 1 20 ? -19.234 0.259 -10.633 1 39.5 20 THR B C 1
ATOM 1452 O O . THR B 1 20 ? -18.797 -0.117 -11.727 1 39.5 20 THR B O 1
ATOM 1455 N N . PRO B 1 21 ? -18.25 0.259 -9.766 1 46.28 21 PRO B N 1
ATOM 1456 C CA . PRO B 1 21 ? -17.484 -0.993 -9.844 1 46.28 21 PRO B CA 1
ATOM 1457 C C . PRO B 1 21 ? -18.344 -2.17 -10.312 1 46.28 21 PRO B C 1
ATOM 1459 O O . PRO B 1 21 ? -19.359 -2.482 -9.703 1 46.28 21 PRO B O 1
ATOM 1462 N N . THR B 1 22 ? -18.703 -2.102 -11.531 1 48.81 22 THR B N 1
ATOM 1463 C CA . THR B 1 22 ? -19.375 -3.312 -11.984 1 48.81 22 THR B CA 1
ATOM 1464 C C . THR B 1 22 ? -18.828 -4.539 -11.266 1 48.81 22 THR B C 1
ATOM 1466 O O . THR B 1 22 ? -17.625 -4.766 -11.234 1 48.81 22 THR B O 1
ATOM 1469 N N . THR B 1 23 ? -19.5 -4.801 -10.117 1 58.06 23 THR B N 1
ATOM 1470 C CA . THR B 1 23 ? -19.438 -6.074 -9.414 1 58.06 23 THR B CA 1
ATOM 1471 C C . THR B 1 23 ? -19.391 -7.238 -10.398 1 58.06 23 THR B C 1
ATOM 1473 O O . THR B 1 23 ? -20.172 -8.188 -10.289 1 58.06 23 THR B O 1
ATOM 1476 N N . ALA B 1 24 ? -18.906 -6.988 -11.508 1 67.75 24 ALA B N 1
ATOM 1477 C CA . ALA B 1 24 ? -19.016 -8.164 -12.367 1 67.75 24 ALA B CA 1
ATOM 1478 C C . ALA B 1 24 ? -17.781 -9.055 -12.258 1 67.75 24 ALA B C 1
ATOM 1480 O O . ALA B 1 24 ? -16.688 -8.57 -12.008 1 67.75 24 ALA B O 1
ATOM 1481 N N . ASN B 1 25 ? -18.125 -10.242 -12.141 1 80.75 25 ASN B N 1
ATOM 1482 C CA . ASN B 1 25 ? -17.094 -11.273 -12.289 1 80.75 25 ASN B CA 1
ATOM 1483 C C . ASN B 1 25 ? -16.422 -11.195 -13.656 1 80.75 25 ASN B C 1
ATOM 1485 O O . ASN B 1 25 ? -17.078 -10.945 -14.664 1 80.75 25 ASN B O 1
ATOM 1489 N N . LYS B 1 26 ? -15.195 -11.047 -13.664 1 85.31 26 LYS B N 1
ATOM 1490 C CA . LYS B 1 26 ? -14.383 -11.125 -14.875 1 85.31 26 LYS B CA 1
ATOM 1491 C C . LYS B 1 26 ? -13.578 -12.414 -14.906 1 85.31 26 LYS B C 1
ATOM 1493 O O . LYS B 1 26 ? -13.211 -12.961 -13.859 1 85.31 26 LYS B O 1
ATOM 1498 N N . ILE B 1 27 ? -13.406 -12.898 -16.141 1 86 27 ILE B N 1
ATOM 1499 C CA . ILE B 1 27 ? -12.617 -14.117 -16.281 1 86 27 ILE B CA 1
ATOM 1500 C C . ILE B 1 27 ? -11.148 -13.758 -16.484 1 86 27 ILE B C 1
ATOM 1502 O O . ILE B 1 27 ? -10.812 -12.977 -17.391 1 86 27 ILE B O 1
ATOM 1506 N N . PHE B 1 28 ? -10.359 -14.227 -15.648 1 86.12 28 PHE B N 1
ATOM 1507 C CA . PHE B 1 28 ? -8.914 -14.078 -15.758 1 86.12 28 PHE B CA 1
ATOM 1508 C C . PHE B 1 28 ? -8.273 -15.359 -16.281 1 86.12 28 PHE B C 1
ATOM 1510 O O . PHE B 1 28 ? -8.688 -16.469 -15.914 1 86.12 28 PHE B O 1
ATOM 1517 N N . HIS B 1 29 ? -7.293 -15.148 -17.141 1 84.12 29 HIS B N 1
ATOM 1518 C CA . HIS B 1 29 ? -6.594 -16.297 -17.703 1 84.12 29 HIS B CA 1
ATOM 1519 C C . HIS B 1 29 ? -5.164 -16.391 -17.172 1 84.12 29 HIS B C 1
ATOM 1521 O O . HIS B 1 29 ? -4.379 -15.453 -17.328 1 84.12 29 HIS B O 1
ATOM 1527 N N . PHE B 1 30 ? -4.891 -17.359 -16.484 1 83.81 30 PHE B N 1
ATOM 1528 C CA . PHE B 1 30 ? -3.539 -17.688 -16.047 1 83.81 30 PHE B CA 1
ATOM 1529 C C . PHE B 1 30 ? -3.061 -18.984 -16.656 1 83.81 30 PHE B C 1
ATOM 1531 O O . PHE B 1 30 ? -3.336 -20.062 -16.141 1 83.81 30 PHE B O 1
ATOM 1538 N N . GLY B 1 31 ? -2.312 -18.797 -17.797 1 78.19 31 GLY B N 1
ATOM 1539 C CA . GLY B 1 31 ? -2.053 -19.969 -18.609 1 78.19 31 GLY B CA 1
ATOM 1540 C C . GLY B 1 31 ? -3.312 -20.594 -19.172 1 78.19 31 GLY B C 1
ATOM 1541 O O . GLY B 1 31 ? -4.125 -19.922 -19.797 1 78.19 31 GLY B O 1
ATOM 1542 N N . SER B 1 32 ? -3.48 -21.844 -18.875 1 79.56 32 SER B N 1
ATOM 1543 C CA . SER B 1 32 ? -4.652 -22.547 -19.375 1 79.56 32 SER B CA 1
ATOM 1544 C C . SER B 1 32 ? -5.801 -22.484 -18.375 1 79.56 32 SER B C 1
ATOM 1546 O O . SER B 1 32 ? -6.898 -22.984 -18.641 1 79.56 32 SER B O 1
ATOM 1548 N N . CYS B 1 33 ? -5.555 -21.797 -17.328 1 83.38 33 CYS B N 1
ATOM 1549 C CA . CYS B 1 33 ? -6.559 -21.75 -16.281 1 83.38 33 CYS B CA 1
ATOM 1550 C C . CYS B 1 33 ? -7.422 -20.5 -16.422 1 83.38 33 CYS B C 1
ATOM 1552 O O . CYS B 1 33 ? -6.902 -19.391 -16.594 1 83.38 33 CYS B O 1
ATOM 1554 N N . GLU B 1 34 ? -8.75 -20.766 -16.375 1 84.19 34 GLU B N 1
ATOM 1555 C CA . GLU B 1 34 ? -9.711 -19.656 -16.391 1 84.19 34 GLU B CA 1
ATOM 1556 C C . GLU B 1 34 ? -10.344 -19.453 -15.023 1 84.19 34 GLU B C 1
ATOM 1558 O O . GLU B 1 34 ? -10.945 -20.375 -14.469 1 84.19 34 GLU B O 1
ATOM 1563 N N . ILE B 1 35 ? -10.188 -18.281 -14.555 1 84.31 35 ILE B N 1
ATOM 1564 C CA . ILE B 1 35 ? -10.656 -18.016 -13.203 1 84.31 35 ILE B CA 1
ATOM 1565 C C . ILE B 1 35 ? -11.641 -16.844 -13.219 1 84.31 35 ILE B C 1
ATOM 1567 O O . ILE B 1 35 ? -11.352 -15.789 -13.781 1 84.31 35 ILE B O 1
ATOM 1571 N N . LEU B 1 36 ? -12.773 -17.125 -12.609 1 83.31 36 LEU B N 1
ATOM 1572 C CA . LEU B 1 36 ? -13.773 -16.078 -12.445 1 83.31 36 LEU B CA 1
ATOM 1573 C C . LEU B 1 36 ? -13.602 -15.367 -11.109 1 83.31 36 LEU B C 1
ATOM 1575 O O . LEU B 1 36 ? -13.633 -16 -10.047 1 83.31 36 LEU B O 1
ATOM 1579 N N . MET B 1 37 ? -13.305 -14.07 -11.211 1 85.31 37 MET B N 1
ATOM 1580 C CA . MET B 1 37 ? -13.125 -13.352 -9.945 1 85.31 37 MET B CA 1
ATOM 1581 C C . MET B 1 37 ? -13.641 -11.922 -10.062 1 85.31 37 MET B C 1
ATOM 1583 O O . MET B 1 37 ? -13.648 -11.344 -11.148 1 85.31 37 MET B O 1
ATOM 1587 N N . ASN B 1 38 ? -14.102 -11.461 -8.961 1 88.12 38 ASN B N 1
ATOM 1588 C CA . ASN B 1 38 ? -14.508 -10.062 -8.844 1 88.12 38 ASN B CA 1
ATOM 1589 C C . ASN B 1 38 ? -13.438 -9.219 -8.156 1 88.12 38 ASN B C 1
ATOM 1591 O O . ASN B 1 38 ? -13.516 -8.984 -6.945 1 88.12 38 ASN B O 1
ATOM 1595 N N . VAL B 1 39 ? -12.555 -8.773 -8.914 1 88.25 39 VAL B N 1
ATOM 1596 C CA . VAL B 1 39 ? -11.406 -8.047 -8.383 1 88.25 39 VAL B CA 1
ATOM 1597 C C . VAL B 1 39 ? -11.867 -6.73 -7.766 1 88.25 39 VAL B C 1
ATOM 1599 O O . VAL B 1 39 ? -11.336 -6.301 -6.738 1 88.25 39 VAL B O 1
ATOM 1602 N N . ASN B 1 40 ? -12.852 -6.094 -8.328 1 86.88 40 ASN B N 1
ATOM 1603 C CA . ASN B 1 40 ? -13.344 -4.809 -7.84 1 86.88 40 ASN B CA 1
ATOM 1604 C C . ASN B 1 40 ? -13.945 -4.934 -6.445 1 86.88 40 ASN B C 1
ATOM 1606 O O . ASN B 1 40 ? -13.789 -4.039 -5.613 1 86.88 40 ASN B O 1
ATOM 1610 N N . GLU B 1 41 ? -14.625 -6.027 -6.285 1 88.81 41 GLU B N 1
ATOM 1611 C CA . GLU B 1 41 ? -15.195 -6.27 -4.961 1 88.81 41 GLU B CA 1
ATOM 1612 C C . GLU B 1 41 ? -14.102 -6.363 -3.898 1 88.81 41 GLU B C 1
ATOM 1614 O O . GLU B 1 41 ? -14.219 -5.766 -2.826 1 88.81 41 GLU B O 1
ATOM 1619 N N . ILE B 1 42 ? -13.055 -7.082 -4.172 1 92.06 42 ILE B N 1
ATOM 1620 C CA . ILE B 1 42 ? -11.945 -7.246 -3.24 1 92.06 42 ILE B CA 1
ATOM 1621 C C . ILE B 1 42 ? -11.266 -5.898 -3.004 1 92.06 42 ILE B C 1
ATOM 1623 O O . ILE B 1 42 ? -11.023 -5.512 -1.858 1 92.06 42 ILE B O 1
ATOM 1627 N N . ARG B 1 43 ? -11.062 -5.133 -4.086 1 88.69 43 ARG B N 1
ATOM 1628 C CA . ARG B 1 43 ? -10.406 -3.832 -4.004 1 88.69 43 ARG B CA 1
ATOM 1629 C C . ARG B 1 43 ? -11.227 -2.859 -3.16 1 88.69 43 ARG B C 1
ATOM 1631 O O . ARG B 1 43 ? -10.68 -2.127 -2.336 1 88.69 43 ARG B O 1
ATOM 1638 N N . THR B 1 44 ? -12.5 -2.834 -3.393 1 88.25 44 THR B N 1
ATOM 1639 C CA . THR B 1 44 ? -13.383 -1.936 -2.652 1 88.25 44 THR B CA 1
ATOM 1640 C C . THR B 1 44 ? -13.375 -2.277 -1.164 1 88.25 44 THR B C 1
ATOM 1642 O O . THR B 1 44 ? -13.336 -1.385 -0.316 1 88.25 44 THR B O 1
ATOM 1645 N N . GLY B 1 45 ? -13.477 -3.586 -0.908 1 88.62 45 GLY B N 1
ATOM 1646 C CA . GLY B 1 45 ? -13.391 -4.016 0.479 1 88.62 45 GLY B CA 1
ATOM 1647 C C . GLY B 1 45 ? -12.094 -3.6 1.154 1 88.62 45 GLY B C 1
ATOM 1648 O O . GLY B 1 45 ? -12.109 -3.076 2.27 1 88.62 45 GLY B O 1
ATOM 1649 N N . PHE B 1 46 ? -11.055 -3.787 0.438 1 89.69 46 PHE B N 1
ATOM 1650 C CA . PHE B 1 46 ? -9.75 -3.467 1.006 1 89.69 46 PHE B CA 1
ATOM 1651 C C . PHE B 1 46 ? -9.586 -1.96 1.154 1 89.69 46 PHE B C 1
ATOM 1653 O O . PHE B 1 46 ? -9 -1.49 2.133 1 89.69 46 PHE B O 1
ATOM 1660 N N . ALA B 1 47 ? -10 -1.23 0.222 1 85.56 47 ALA B N 1
ATOM 1661 C CA . ALA B 1 47 ? -9.953 0.226 0.319 1 85.56 47 ALA B CA 1
ATOM 1662 C C . ALA B 1 47 ? -10.711 0.717 1.55 1 85.56 47 ALA B C 1
ATOM 1664 O O . ALA B 1 47 ? -10.273 1.654 2.221 1 85.56 47 ALA B O 1
ATOM 1665 N N . ALA B 1 48 ? -11.867 0.129 1.812 1 85.88 48 ALA B N 1
ATOM 1666 C CA . ALA B 1 48 ? -12.664 0.5 2.977 1 85.88 48 ALA B CA 1
ATOM 1667 C C . ALA B 1 48 ? -11.922 0.19 4.273 1 85.88 48 ALA B C 1
ATOM 1669 O O . ALA B 1 48 ? -11.977 0.972 5.227 1 85.88 48 ALA B O 1
ATOM 1670 N N . ILE B 1 49 ? -11.25 -0.942 4.309 1 87.69 49 ILE B N 1
ATOM 1671 C CA . ILE B 1 49 ? -10.438 -1.303 5.465 1 87.69 49 ILE B CA 1
ATOM 1672 C C . ILE B 1 49 ? -9.336 -0.262 5.672 1 87.69 49 ILE B C 1
ATOM 1674 O O . ILE B 1 49 ? -9.164 0.261 6.777 1 87.69 49 ILE B O 1
ATOM 1678 N N . LYS B 1 50 ? -8.617 0.052 4.578 1 82.12 50 LYS B N 1
ATOM 1679 C CA . LYS B 1 50 ? -7.535 1.025 4.656 1 82.12 50 LYS B CA 1
ATOM 1680 C C . LYS B 1 50 ? -8.047 2.383 5.133 1 82.12 50 LYS B C 1
ATOM 1682 O O . LYS B 1 50 ? -7.422 3.021 5.984 1 82.12 50 LYS B O 1
ATOM 1687 N N . ALA B 1 51 ? -9.133 2.809 4.582 1 80.19 51 ALA B N 1
ATOM 1688 C CA . ALA B 1 51 ? -9.711 4.09 4.977 1 80.19 51 ALA B CA 1
ATOM 1689 C C . ALA B 1 51 ? -10.055 4.102 6.465 1 80.19 51 ALA B C 1
ATOM 1691 O O . ALA B 1 51 ? -9.852 5.109 7.145 1 80.19 51 ALA B O 1
ATOM 1692 N N . ASN B 1 52 ? -10.578 3.033 6.918 1 76.31 52 ASN B N 1
ATOM 1693 C CA . ASN B 1 52 ? -10.945 2.93 8.328 1 76.31 52 ASN B CA 1
ATOM 1694 C C . ASN B 1 52 ? -9.719 2.988 9.234 1 76.31 52 ASN B C 1
ATOM 1696 O O . ASN B 1 52 ? -9.719 3.705 10.234 1 76.31 52 ASN B O 1
ATOM 1700 N N . ILE B 1 53 ? -8.719 2.312 8.859 1 73.69 53 ILE B N 1
ATOM 1701 C CA . ILE B 1 53 ? -7.5 2.264 9.664 1 73.69 53 ILE B CA 1
ATOM 1702 C C . ILE B 1 53 ? -6.828 3.635 9.664 1 73.69 53 ILE B C 1
ATOM 1704 O O . ILE B 1 53 ? -6.402 4.125 10.711 1 73.69 53 ILE B O 1
ATOM 1708 N N . VAL B 1 54 ? -6.75 4.246 8.531 1 71.44 54 VAL B N 1
ATOM 1709 C CA . VAL B 1 54 ? -6.125 5.559 8.414 1 71.44 54 VAL B CA 1
ATOM 1710 C C . VAL B 1 54 ? -6.93 6.586 9.203 1 71.44 54 VAL B C 1
ATOM 1712 O O . VAL B 1 54 ? -6.363 7.426 9.906 1 71.44 54 VAL B O 1
ATOM 1715 N N . SER B 1 55 ? -8.203 6.473 9.078 1 70.06 55 SER B N 1
ATOM 1716 C CA . SER B 1 55 ? -9.07 7.402 9.805 1 70.06 55 SER B CA 1
ATOM 1717 C C . SER B 1 55 ? -8.914 7.238 11.312 1 70.06 55 SER B C 1
ATOM 1719 O O . SER B 1 55 ? -8.914 8.227 12.047 1 70.06 55 SER B O 1
ATOM 1721 N N . MET B 1 56 ? -8.734 6.012 11.742 1 65.25 56 MET B N 1
ATOM 1722 C CA . MET B 1 56 ? -8.578 5.738 13.164 1 65.25 56 MET B CA 1
ATOM 1723 C C . MET B 1 56 ? -7.199 6.164 13.656 1 65.25 56 MET B C 1
ATOM 1725 O O . MET B 1 56 ? -7.062 6.676 14.766 1 65.25 56 MET B O 1
ATOM 1729 N N . ALA B 1 57 ? -6.23 6.012 12.773 1 65.75 57 ALA B N 1
ATOM 1730 C CA . ALA B 1 57 ? -4.855 6.32 13.156 1 65.75 57 ALA B CA 1
ATOM 1731 C C . ALA B 1 57 ? -4.59 7.82 13.086 1 65.75 57 ALA B C 1
ATOM 1733 O O . ALA B 1 57 ? -3.811 8.359 13.875 1 65.75 57 ALA B O 1
ATOM 1734 N N . MET B 1 58 ? -5.199 8.523 12.102 1 64.69 58 MET B N 1
ATOM 1735 C CA . MET B 1 58 ? -4.945 9.945 11.891 1 64.69 58 MET B CA 1
ATOM 1736 C C . MET B 1 58 ? -6.191 10.773 12.18 1 64.69 58 MET B C 1
ATOM 1738 O O . MET B 1 58 ? -6.496 11.719 11.453 1 64.69 58 MET B O 1
ATOM 1742 N N . HIS B 1 59 ? -6.996 10.305 13.078 1 65.69 59 HIS B N 1
ATOM 1743 C CA . HIS B 1 59 ? -8.141 11.102 13.484 1 65.69 59 HIS B CA 1
ATOM 1744 C C . HIS B 1 59 ? -7.723 12.25 14.398 1 65.69 59 HIS B C 1
ATOM 1746 O O . HIS B 1 59 ? -7.203 12.016 15.492 1 65.69 59 HIS B O 1
ATOM 1752 N N . PHE B 1 60 ? -7.652 13.375 13.766 1 66.25 60 PHE B N 1
ATOM 1753 C CA . PHE B 1 60 ? -7.41 14.57 14.57 1 66.25 60 PHE B CA 1
ATOM 1754 C C . PHE B 1 60 ? -8.703 15.344 14.797 1 66.25 60 PHE B C 1
ATOM 1756 O O . PHE B 1 60 ? -9.531 15.445 13.891 1 66.25 60 PHE B O 1
ATOM 1763 N N . THR B 1 61 ? -8.984 15.594 15.953 1 61.84 61 THR B N 1
ATOM 1764 C CA . THR B 1 61 ? -10.18 16.344 16.328 1 61.84 61 THR B CA 1
ATOM 1765 C C . THR B 1 61 ? -10.117 17.766 15.789 1 61.84 61 THR B C 1
ATOM 1767 O O . THR B 1 61 ? -11.156 18.375 15.508 1 61.84 61 THR B O 1
ATOM 1770 N N . ASP B 1 62 ? -8.977 18.219 15.586 1 74.56 62 ASP B N 1
ATOM 1771 C CA . ASP B 1 62 ? -8.797 19.625 15.25 1 74.56 62 ASP B CA 1
ATOM 1772 C C . ASP B 1 62 ? -8.148 19.781 13.875 1 74.56 62 ASP B C 1
ATOM 1774 O O . ASP B 1 62 ? -7.18 19.094 13.555 1 74.56 62 ASP B O 1
ATOM 1778 N N . SER B 1 63 ? -8.648 20.672 13.07 1 77.62 63 SER B N 1
ATOM 1779 C CA . SER B 1 63 ? -8.141 21 11.742 1 77.62 63 SER B CA 1
ATOM 1780 C C . SER B 1 63 ? -6.707 21.5 11.805 1 77.62 63 SER B C 1
ATOM 1782 O O . SER B 1 63 ? -5.918 21.266 10.891 1 77.62 63 SER B O 1
ATOM 1784 N N . GLU B 1 64 ? -6.383 22.078 12.945 1 80.25 64 GLU B N 1
ATOM 1785 C CA . GLU B 1 64 ? -5.02 22.578 13.094 1 80.25 64 GLU B CA 1
ATOM 1786 C C . GLU B 1 64 ? -4.02 21.438 13.258 1 80.25 64 GLU B C 1
ATOM 1788 O O . GLU B 1 64 ? -2.904 21.516 12.734 1 80.25 64 GLU B O 1
ATOM 1793 N N . ASP B 1 65 ? -4.5 20.516 13.906 1 83.38 65 ASP B N 1
ATOM 1794 C CA . ASP B 1 65 ? -3.637 19.344 14.094 1 83.38 65 ASP B CA 1
ATOM 1795 C C . ASP B 1 65 ? -3.4 18.625 12.766 1 83.38 65 ASP B C 1
ATOM 1797 O O . ASP B 1 65 ? -2.312 18.094 12.531 1 83.38 65 ASP B O 1
ATOM 1801 N N . THR B 1 66 ? -4.348 18.656 11.961 1 84.06 66 THR B N 1
ATOM 1802 C CA . THR B 1 66 ? -4.211 18.047 10.641 1 84.06 66 THR B CA 1
ATOM 1803 C C . THR B 1 66 ? -3.18 18.797 9.805 1 84.06 66 THR B C 1
ATOM 1805 O O . THR B 1 66 ? -2.299 18.188 9.195 1 84.06 66 THR B O 1
ATOM 1808 N N . CYS B 1 67 ? -3.309 20.078 9.844 1 84.75 67 CYS B N 1
ATOM 1809 C CA . CYS B 1 67 ? -2.34 20.922 9.148 1 84.75 67 CYS B CA 1
ATOM 1810 C C . CYS B 1 67 ? -0.932 20.688 9.68 1 84.75 67 CYS B C 1
ATOM 1812 O O . CYS B 1 67 ? 0.012 20.531 8.898 1 84.75 67 CYS B O 1
ATOM 1814 N N . CYS B 1 68 ? -0.865 20.609 10.93 1 87.25 68 CYS B N 1
ATOM 1815 C CA . CYS B 1 68 ? 0.435 20.453 11.57 1 87.25 68 CYS B CA 1
ATOM 1816 C C . CYS B 1 68 ? 1.067 19.125 11.219 1 87.25 68 CYS B C 1
ATOM 1818 O O . CYS B 1 68 ? 2.242 19.062 10.852 1 87.25 68 CYS B O 1
ATOM 1820 N N . ILE B 1 69 ? 0.296 18.078 11.344 1 88.56 69 ILE B N 1
ATOM 1821 C CA . ILE B 1 69 ? 0.858 16.75 11.133 1 88.56 69 ILE B CA 1
ATOM 1822 C C . ILE B 1 69 ? 1.258 16.594 9.664 1 88.56 69 ILE B C 1
ATOM 1824 O O . ILE B 1 69 ? 2.252 15.922 9.352 1 88.56 69 ILE B O 1
ATOM 1828 N N . ILE B 1 70 ? 0.532 17.156 8.805 1 88.19 70 ILE B N 1
ATOM 1829 C CA . ILE B 1 70 ? 0.888 17.078 7.391 1 88.19 70 ILE B CA 1
ATOM 1830 C C . ILE B 1 70 ? 2.215 17.797 7.152 1 88.19 70 ILE B C 1
ATOM 1832 O O . ILE B 1 70 ? 3.08 17.297 6.434 1 88.19 70 ILE B O 1
ATOM 1836 N N . HIS B 1 71 ? 2.373 18.938 7.77 1 88 71 HIS B N 1
ATOM 1837 C CA . HIS B 1 71 ? 3.625 19.672 7.672 1 88 71 HIS B CA 1
ATOM 1838 C C . HIS B 1 71 ? 4.801 18.844 8.156 1 88 71 HIS B C 1
ATOM 1840 O O . HIS B 1 71 ? 5.836 18.766 7.492 1 88 71 HIS B O 1
ATOM 1846 N N . HIS B 1 72 ? 4.574 18.219 9.266 1 90.5 72 HIS B N 1
ATOM 1847 C CA . HIS B 1 72 ? 5.629 17.406 9.844 1 90.5 72 HIS B CA 1
ATOM 1848 C C . HIS B 1 72 ? 5.926 16.188 8.969 1 90.5 72 HIS B C 1
ATOM 1850 O O . HIS B 1 72 ? 7.086 15.789 8.828 1 90.5 72 HIS B O 1
ATOM 1856 N N . LEU B 1 73 ? 4.859 15.602 8.445 1 91.75 73 LEU B N 1
ATOM 1857 C CA . LEU B 1 73 ? 5.047 14.43 7.598 1 91.75 73 LEU B CA 1
ATOM 1858 C C . LEU B 1 73 ? 5.773 14.797 6.309 1 91.75 73 LEU B C 1
ATOM 1860 O O . LEU B 1 73 ? 6.629 14.039 5.836 1 91.75 73 LEU B O 1
ATOM 1864 N N . LEU B 1 74 ? 5.418 15.938 5.758 1 91.88 74 LEU B N 1
ATOM 1865 C CA . LEU B 1 74 ? 6.133 16.406 4.574 1 91.88 74 LEU B CA 1
ATOM 1866 C C . LEU B 1 74 ? 7.613 16.594 4.875 1 91.88 74 LEU B C 1
ATOM 1868 O O . LEU B 1 74 ? 8.469 16.203 4.078 1 91.88 74 LEU B O 1
ATOM 1872 N N . LYS B 1 75 ? 7.902 17.188 6.031 1 92.25 75 LYS B N 1
ATOM 1873 C CA . LYS B 1 75 ? 9.281 17.359 6.473 1 92.25 75 LYS B CA 1
ATOM 1874 C C . LYS B 1 75 ? 9.969 16 6.633 1 92.25 75 LYS B C 1
ATOM 1876 O O . LYS B 1 75 ? 11.117 15.828 6.207 1 92.25 75 LYS B O 1
ATOM 1881 N N . PHE B 1 76 ? 9.273 15.109 7.172 1 96.38 76 PHE B N 1
ATOM 1882 C CA . PHE B 1 76 ? 9.773 13.758 7.406 1 96.38 76 PHE B CA 1
ATOM 1883 C C . PHE B 1 76 ? 10.148 13.086 6.09 1 96.38 76 PHE B C 1
ATOM 1885 O O . PHE B 1 76 ? 11.25 12.547 5.953 1 96.38 76 PHE B O 1
ATOM 1892 N N . TYR B 1 77 ? 9.328 13.125 5.117 1 96.88 77 TYR B N 1
ATOM 1893 C CA . TYR B 1 77 ? 9.586 12.469 3.842 1 96.88 77 TYR B CA 1
ATOM 1894 C C . TYR B 1 77 ? 10.734 13.141 3.1 1 96.88 77 TYR B C 1
ATOM 1896 O O . TYR B 1 77 ? 11.625 12.469 2.576 1 96.88 77 TYR B O 1
ATOM 1904 N N . VAL B 1 78 ? 10.75 14.461 3.076 1 96.5 78 VAL B N 1
ATOM 1905 C CA . VAL B 1 78 ? 11.742 15.211 2.316 1 96.5 78 VAL B CA 1
ATOM 1906 C C . VAL B 1 78 ? 13.109 15.102 2.992 1 96.5 78 VAL B C 1
ATOM 1908 O O . VAL B 1 78 ? 14.125 14.898 2.326 1 96.5 78 VAL B O 1
ATOM 1911 N N . ASP B 1 79 ? 13.117 15.094 4.332 1 95 79 ASP B N 1
ATOM 1912 C CA . ASP B 1 79 ? 14.391 15.227 5.031 1 95 79 ASP B CA 1
ATOM 1913 C C . ASP B 1 79 ? 14.953 13.859 5.414 1 95 79 ASP B C 1
ATOM 1915 O O . ASP B 1 79 ? 16.156 13.695 5.562 1 95 79 ASP B O 1
ATOM 1919 N N . MET B 1 80 ? 14.039 12.922 5.504 1 95.81 80 MET B N 1
ATOM 1920 C CA . MET B 1 80 ? 14.547 11.695 6.113 1 95.81 80 MET B CA 1
ATOM 1921 C C . MET B 1 80 ? 14.258 10.484 5.234 1 95.81 80 MET B C 1
ATOM 1923 O O . MET B 1 80 ? 14.953 9.469 5.316 1 95.81 80 MET B O 1
ATOM 1927 N N . VAL B 1 81 ? 13.32 10.516 4.348 1 96.5 81 VAL B N 1
ATOM 1928 C CA . VAL B 1 81 ? 12.891 9.305 3.662 1 96.5 81 VAL B CA 1
ATOM 1929 C C . VAL B 1 81 ? 13.492 9.266 2.258 1 96.5 81 VAL B C 1
ATOM 1931 O O . VAL B 1 81 ? 14.289 8.383 1.942 1 96.5 81 VAL B O 1
ATOM 1934 N N . PHE B 1 82 ? 13.219 10.242 1.42 1 96.56 82 PHE B N 1
ATOM 1935 C CA . PHE B 1 82 ? 13.531 10.18 -0.004 1 96.56 82 PHE B CA 1
ATOM 1936 C C . PHE B 1 82 ? 15.031 10.039 -0.226 1 96.56 82 PHE B C 1
ATOM 1938 O O . PHE B 1 82 ? 15.461 9.375 -1.17 1 96.56 82 PHE B O 1
ATOM 1945 N N . LYS B 1 83 ? 15.82 10.539 0.646 1 95.12 83 LYS B N 1
ATOM 1946 C CA . LYS B 1 83 ? 17.266 10.539 0.487 1 95.12 83 LYS B CA 1
ATOM 1947 C C . LYS B 1 83 ? 17.844 9.133 0.618 1 95.12 83 LYS B C 1
ATOM 1949 O O . LYS B 1 83 ? 18.953 8.859 0.151 1 95.12 83 LYS B O 1
ATOM 1954 N N . HIS B 1 84 ? 17.078 8.289 1.187 1 94.38 84 HIS B N 1
ATOM 1955 C CA . HIS B 1 84 ? 17.609 6.953 1.449 1 94.38 84 HIS B CA 1
ATOM 1956 C C . HIS B 1 84 ? 16.875 5.898 0.632 1 94.38 84 HIS B C 1
ATOM 1958 O O . HIS B 1 84 ? 17.016 4.699 0.889 1 94.38 84 HIS B O 1
ATOM 1964 N N . CYS B 1 85 ? 16.062 6.324 -0.355 1 92.62 85 CYS B N 1
AT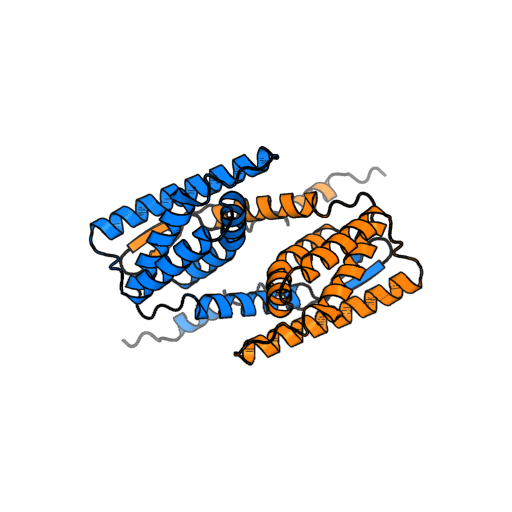OM 1965 C CA . CYS B 1 85 ? 15.305 5.398 -1.195 1 92.62 85 CYS B CA 1
ATOM 1966 C C . CYS B 1 85 ? 16.016 5.164 -2.523 1 92.62 85 CYS B C 1
ATOM 1968 O O . CYS B 1 85 ? 15.391 5.184 -3.582 1 92.62 85 CYS B O 1
ATOM 1970 N N . GLU B 1 86 ? 17.234 4.828 -2.535 1 91.81 86 GLU B N 1
ATOM 1971 C CA . GLU B 1 86 ? 18 4.555 -3.752 1 91.81 86 GLU B CA 1
ATOM 1972 C C . GLU B 1 86 ? 17.938 3.074 -4.117 1 91.81 86 GLU B C 1
ATOM 1974 O O . GLU B 1 86 ? 18.078 2.211 -3.25 1 91.81 86 GLU B O 1
ATOM 1979 N N . THR B 1 87 ? 17.656 2.826 -5.406 1 88.5 87 THR B N 1
ATOM 1980 C CA . THR B 1 87 ? 17.594 1.454 -5.898 1 88.5 87 THR B CA 1
ATOM 1981 C C . THR B 1 87 ? 18.609 1.231 -7.02 1 88.5 87 THR B C 1
ATOM 1983 O O . THR B 1 87 ? 19.312 2.164 -7.43 1 88.5 87 THR B O 1
ATOM 1986 N N . GLU B 1 88 ? 18.766 0.008 -7.426 1 88.88 88 GLU B N 1
ATOM 1987 C CA . GLU B 1 88 ? 19.656 -0.332 -8.539 1 88.88 88 GLU B CA 1
ATOM 1988 C C . GLU B 1 88 ? 19.047 0.074 -9.875 1 88.88 88 GLU B C 1
ATOM 1990 O O . GLU B 1 88 ? 19.734 0.145 -10.883 1 88.88 88 GLU B O 1
ATOM 1995 N N . ASP B 1 89 ? 17.797 0.388 -9.945 1 87.88 89 ASP B N 1
ATOM 1996 C CA . ASP B 1 89 ? 17.078 0.773 -11.156 1 87.88 89 ASP B CA 1
ATOM 1997 C C . ASP B 1 89 ? 17.047 2.291 -11.312 1 87.88 89 ASP B C 1
ATOM 1999 O O . ASP B 1 89 ? 16.359 2.98 -10.562 1 87.88 89 ASP B O 1
ATOM 2003 N N . SER B 1 90 ? 17.688 2.783 -12.273 1 92.5 90 SER B N 1
ATOM 2004 C CA . SER B 1 90 ? 17.812 4.219 -12.492 1 92.5 90 SER B CA 1
ATOM 2005 C C . SER B 1 90 ? 16.453 4.852 -12.805 1 92.5 90 SER B C 1
ATOM 2007 O O . SER B 1 90 ? 16.203 6.008 -12.461 1 92.5 90 SER B O 1
ATOM 2009 N N . TRP B 1 91 ? 15.625 4.082 -13.477 1 91.62 91 TRP B N 1
ATOM 2010 C CA . TRP B 1 91 ? 14.305 4.613 -13.805 1 91.62 91 TRP B CA 1
ATOM 2011 C C . TRP B 1 91 ? 13.484 4.832 -12.539 1 91.62 91 TRP B C 1
ATOM 2013 O O . TRP B 1 91 ? 12.852 5.879 -12.375 1 91.62 91 TRP B O 1
ATOM 2023 N N . VAL B 1 92 ? 13.578 3.932 -11.695 1 90.31 92 VAL B N 1
ATOM 2024 C CA . VAL B 1 92 ? 12.875 4.051 -10.422 1 90.31 92 VAL B CA 1
ATOM 2025 C C . VAL B 1 92 ? 13.414 5.246 -9.641 1 90.31 92 VAL B C 1
ATOM 2027 O O . VAL B 1 92 ? 12.641 6.016 -9.062 1 90.31 92 VAL B O 1
ATOM 2030 N N . ASN B 1 93 ? 14.672 5.41 -9.625 1 93.94 93 ASN B N 1
ATOM 2031 C CA . ASN B 1 93 ? 15.289 6.523 -8.914 1 93.94 93 ASN B CA 1
ATOM 2032 C C . ASN B 1 93 ? 14.828 7.867 -9.461 1 93.94 93 ASN B C 1
ATOM 2034 O O . ASN B 1 93 ? 14.633 8.82 -8.703 1 93.94 93 ASN B O 1
ATOM 2038 N N . ARG B 1 94 ? 14.68 7.902 -10.766 1 94.06 94 ARG B N 1
ATOM 2039 C CA . ARG B 1 94 ? 14.18 9.133 -11.367 1 94.06 94 ARG B CA 1
ATOM 2040 C C . ARG B 1 94 ? 12.75 9.422 -10.922 1 94.06 94 ARG B C 1
ATOM 2042 O O . ARG B 1 94 ? 12.398 10.57 -10.648 1 94.06 94 ARG B O 1
ATOM 2049 N N . LYS B 1 95 ? 11.984 8.391 -10.82 1 92.38 95 LYS B N 1
ATOM 2050 C CA . LYS B 1 95 ? 10.602 8.562 -10.367 1 92.38 95 LYS B CA 1
ATOM 2051 C C . LYS B 1 95 ? 10.555 9.016 -8.914 1 92.38 95 LYS B C 1
ATOM 2053 O O . LYS B 1 95 ? 9.766 9.891 -8.555 1 92.38 95 LYS B O 1
ATOM 2058 N N . ILE B 1 96 ? 11.383 8.43 -8.125 1 94.06 96 ILE B N 1
ATOM 2059 C CA . ILE B 1 96 ? 11.453 8.812 -6.723 1 94.06 96 ILE B CA 1
ATOM 2060 C C . ILE B 1 96 ? 11.852 10.281 -6.605 1 94.06 96 ILE B C 1
ATOM 2062 O O . ILE B 1 96 ? 11.266 11.031 -5.824 1 94.06 96 ILE B O 1
ATOM 2066 N N . SER B 1 97 ? 12.859 10.68 -7.395 1 95.12 97 SER B N 1
ATOM 2067 C CA . SER B 1 97 ? 13.297 12.07 -7.398 1 95.12 97 SER B CA 1
ATOM 2068 C C . SER B 1 97 ? 12.172 13.008 -7.809 1 95.12 97 SER B C 1
ATOM 2070 O O . SER B 1 97 ? 12.023 14.094 -7.246 1 95.12 97 SER B O 1
ATOM 2072 N N . SER B 1 98 ? 11.406 12.578 -8.742 1 94.69 98 SER B N 1
ATOM 2073 C CA . SER B 1 98 ? 10.273 13.383 -9.18 1 94.69 98 SER B CA 1
ATOM 2074 C C . SER B 1 98 ? 9.25 13.562 -8.062 1 94.69 98 SER B C 1
ATOM 2076 O O . SER B 1 98 ? 8.766 14.672 -7.828 1 94.69 98 SER B O 1
ATOM 2078 N N . ILE B 1 99 ? 8.945 12.57 -7.367 1 95.31 99 ILE B N 1
ATOM 2079 C CA . ILE B 1 99 ? 8.016 12.609 -6.242 1 95.31 99 ILE B CA 1
ATOM 2080 C C . ILE B 1 99 ? 8.586 13.484 -5.133 1 95.31 99 ILE B C 1
ATOM 2082 O O . ILE B 1 99 ? 7.871 14.328 -4.57 1 95.31 99 ILE B O 1
ATOM 2086 N N . ALA B 1 100 ? 9.867 13.258 -4.879 1 96 100 ALA B N 1
ATOM 2087 C CA . ALA B 1 100 ? 10.539 14.07 -3.863 1 96 100 ALA B CA 1
ATOM 2088 C C . ALA B 1 100 ? 10.43 15.562 -4.191 1 96 100 ALA B C 1
ATOM 2090 O O . ALA B 1 100 ? 10.172 16.375 -3.307 1 96 100 ALA B O 1
ATOM 2091 N N . ASN B 1 101 ? 10.602 15.914 -5.422 1 93.75 101 ASN B N 1
ATOM 2092 C CA . ASN B 1 101 ? 10.492 17.312 -5.852 1 93.75 101 ASN B CA 1
ATOM 2093 C C . ASN B 1 101 ? 9.078 17.844 -5.656 1 93.75 101 ASN B C 1
ATOM 2095 O O . ASN B 1 101 ? 8.898 19 -5.277 1 93.75 101 ASN B O 1
ATOM 2099 N N . SER B 1 102 ? 8.086 17.031 -5.891 1 93.06 102 SER B N 1
ATOM 2100 C CA . SER B 1 102 ? 6.707 17.438 -5.621 1 93.06 102 SER B CA 1
ATOM 2101 C C . SER B 1 102 ? 6.492 17.703 -4.137 1 93.06 102 SER B C 1
ATOM 2103 O O . SER B 1 102 ? 5.887 18.703 -3.762 1 93.06 102 SER B O 1
ATOM 2105 N N . PHE B 1 103 ? 6.992 16.812 -3.312 1 94.62 103 PHE B N 1
ATOM 2106 C CA . PHE B 1 103 ? 6.867 16.969 -1.868 1 94.62 103 PHE B CA 1
ATOM 2107 C C . PHE B 1 103 ? 7.574 18.234 -1.394 1 94.62 103 PHE B C 1
ATOM 2109 O O . PHE B 1 103 ? 7.086 18.922 -0.501 1 94.62 103 PHE B O 1
ATOM 2116 N N . LEU B 1 104 ? 8.789 18.438 -1.938 1 94.5 104 LEU B N 1
ATOM 2117 C CA . LEU B 1 104 ? 9.523 19.641 -1.585 1 94.5 104 LEU B CA 1
ATOM 2118 C C . LEU B 1 104 ? 8.711 20.891 -1.901 1 94.5 104 LEU B C 1
ATOM 2120 O O . LEU B 1 104 ? 8.641 21.828 -1.092 1 94.5 104 LEU B O 1
ATOM 2124 N N . SER B 1 105 ? 8.062 20.875 -3.01 1 90.44 105 SER B N 1
ATOM 2125 C CA . SER B 1 105 ? 7.223 22 -3.406 1 90.44 105 SER B CA 1
ATOM 2126 C C . SER B 1 105 ? 6.062 22.188 -2.439 1 90.44 105 SER B C 1
ATOM 2128 O O . SER B 1 105 ? 5.777 23.312 -2.012 1 90.44 105 SER B O 1
ATOM 2130 N N . ILE B 1 106 ? 5.418 21.156 -2.061 1 90.5 106 ILE B N 1
ATOM 2131 C CA . ILE B 1 106 ? 4.285 21.203 -1.142 1 90.5 106 ILE B CA 1
ATOM 2132 C C . ILE B 1 106 ? 4.758 21.672 0.231 1 90.5 106 ILE B C 1
ATOM 2134 O O . ILE B 1 106 ? 4.086 22.484 0.88 1 90.5 106 ILE B O 1
ATOM 2138 N N . LYS B 1 107 ? 5.84 21.156 0.646 1 89.19 107 LYS B N 1
ATOM 2139 C CA . LYS B 1 107 ? 6.41 21.547 1.934 1 89.19 107 LYS B CA 1
ATOM 2140 C C . LYS B 1 107 ? 6.668 23.047 1.992 1 89.19 107 LYS B C 1
ATOM 2142 O O . LYS B 1 107 ? 6.434 23.688 3.021 1 89.19 107 LYS B O 1
ATOM 2147 N N . LYS B 1 108 ? 7.219 23.594 0.958 1 86.75 108 LYS B N 1
ATOM 2148 C CA . LYS B 1 108 ? 7.477 25.031 0.896 1 86.75 108 LYS 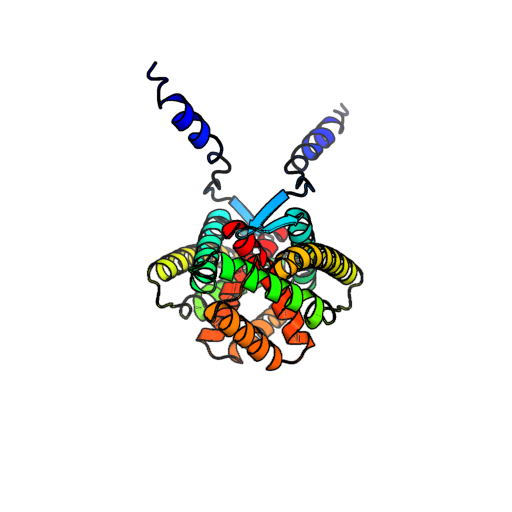B CA 1
ATOM 2149 C C . LYS B 1 108 ? 6.184 25.828 1.046 1 86.75 108 LYS B C 1
ATOM 2151 O O . LYS B 1 108 ? 6.16 26.859 1.716 1 86.75 108 LYS B O 1
ATOM 2156 N N . ASN B 1 109 ? 5.109 25.281 0.439 1 82.44 109 ASN B N 1
ATOM 2157 C CA . ASN B 1 109 ? 3.811 25.938 0.566 1 82.44 109 ASN B CA 1
ATOM 2158 C C . ASN B 1 109 ? 3.303 25.906 2.006 1 82.44 109 ASN B C 1
ATOM 2160 O O . ASN B 1 109 ? 2.715 26.875 2.484 1 82.44 109 ASN B O 1
ATOM 2164 N N . PHE B 1 110 ? 3.553 24.859 2.746 1 82.5 110 PHE B N 1
ATOM 2165 C CA . PHE B 1 110 ? 3.131 24.703 4.137 1 82.5 110 PHE B CA 1
ATOM 2166 C C . PHE B 1 110 ? 3.961 25.609 5.047 1 82.5 110 PHE B C 1
ATOM 2168 O O . PHE B 1 110 ? 3.467 26.078 6.07 1 82.5 110 PHE B O 1
ATOM 2175 N N . ARG B 1 111 ? 5.199 25.75 4.727 1 77.88 111 ARG B N 1
ATOM 2176 C CA . ARG B 1 111 ? 6.078 26.562 5.555 1 77.88 111 ARG B CA 1
ATOM 2177 C C . ARG B 1 111 ? 5.559 28 5.645 1 77.88 111 ARG B C 1
ATOM 2179 O O . ARG B 1 111 ? 5.594 28.609 6.715 1 77.88 111 ARG B O 1
ATOM 2186 N N . HIS B 1 112 ? 5.02 28.422 4.574 1 77.44 112 HIS B N 1
ATOM 2187 C CA . HIS B 1 112 ? 4.445 29.766 4.574 1 77.44 112 HIS B CA 1
ATOM 2188 C C . HIS B 1 112 ? 3.248 29.844 5.516 1 77.44 112 HIS B C 1
ATOM 2190 O O . HIS B 1 112 ? 3.109 30.828 6.262 1 77.44 112 HIS B O 1
ATOM 2196 N N . CYS B 1 113 ? 2.51 28.766 5.559 1 79.62 113 CYS B N 1
ATOM 2197 C CA . CYS B 1 113 ? 1.353 28.719 6.445 1 79.62 113 CYS B CA 1
ATOM 2198 C C . CYS B 1 113 ? 1.785 28.641 7.906 1 79.62 113 CYS B C 1
ATOM 2200 O O . CYS B 1 113 ? 1.231 29.344 8.758 1 79.62 113 CYS B O 1
ATOM 2202 N N . HIS B 1 114 ? 2.727 27.922 8.156 1 73.31 114 HIS B N 1
ATOM 2203 C CA . HIS B 1 114 ? 3.232 27.781 9.516 1 73.31 114 HIS B CA 1
ATOM 2204 C C . HIS B 1 114 ? 3.85 29.078 10.016 1 73.31 114 HIS B C 1
ATOM 2206 O O . HIS B 1 114 ? 3.631 29.484 11.164 1 73.31 114 HIS B O 1
ATOM 2212 N N . GLN B 1 115 ? 4.578 29.734 9.203 1 76.75 115 GLN B N 1
ATOM 2213 C CA . GLN B 1 115 ? 5.215 31 9.57 1 76.75 115 GLN B CA 1
ATOM 2214 C C . GLN B 1 115 ? 4.176 32.062 9.875 1 76.75 115 GLN B C 1
ATOM 2216 O O . GLN B 1 115 ? 4.418 32.969 10.695 1 76.75 115 GLN B O 1
ATOM 2221 N N . GLN B 1 116 ? 3.014 31.891 9.367 1 76.06 116 GLN B N 1
ATOM 2222 C CA . GLN B 1 116 ? 1.932 32.844 9.609 1 76.06 116 GLN B CA 1
ATOM 2223 C C . GLN B 1 116 ? 1.037 32.375 10.758 1 76.06 116 GLN B C 1
ATOM 2225 O O . GLN B 1 116 ? -0.014 32.969 11.008 1 76.06 116 GLN B O 1
ATOM 2230 N N . THR B 1 117 ? 1.522 31.25 11.508 1 71.88 117 THR B N 1
ATOM 2231 C CA . THR B 1 117 ? 0.864 30.703 12.688 1 71.88 117 THR B CA 1
ATOM 2232 C C . THR B 1 117 ? -0.516 30.156 12.328 1 71.88 117 THR B C 1
ATOM 2234 O O . THR B 1 117 ? -1.457 30.266 13.117 1 71.88 117 THR B O 1
ATOM 2237 N N . MET B 1 118 ? -0.636 29.641 11.141 1 76.69 118 MET B N 1
ATOM 2238 C CA . MET B 1 118 ? -1.928 29.125 10.695 1 76.69 118 MET B CA 1
ATOM 2239 C C . MET B 1 118 ? -2.051 27.641 10.984 1 76.69 118 MET B C 1
ATOM 2241 O O . MET B 1 118 ? -3.131 27.062 10.844 1 76.69 118 MET B O 1
ATOM 2245 N N . CYS B 1 119 ? -1.006 27 11.359 1 79.62 119 CYS B N 1
ATOM 2246 C CA . CYS B 1 119 ? -0.987 25.562 11.656 1 79.62 119 CYS B CA 1
ATOM 2247 C C . CYS B 1 119 ? -0.323 25.297 13 1 79.62 119 CYS B C 1
ATOM 2249 O O . CYS B 1 119 ? 0.848 24.922 13.055 1 79.62 119 CYS B O 1
ATOM 2251 N N . ARG B 1 120 ? -1.084 25.578 14.008 1 80.19 120 ARG B N 1
ATOM 2252 C CA . ARG B 1 120 ? -0.55 25.312 15.344 1 80.19 120 ARG B CA 1
ATOM 2253 C C . ARG B 1 120 ? -0.618 23.828 15.672 1 80.19 120 ARG B C 1
ATOM 2255 O O . ARG B 1 120 ? -1.626 23.172 15.406 1 80.19 120 ARG B O 1
ATOM 2262 N N . CYS B 1 121 ? 0.432 23.359 16.297 1 83.94 121 CYS B N 1
ATOM 2263 C CA . CYS B 1 121 ? 0.497 21.938 16.609 1 83.94 121 CYS B CA 1
ATOM 2264 C C . CYS B 1 121 ? 0.009 21.672 18.031 1 83.94 121 CYS B C 1
ATOM 2266 O O . CYS B 1 121 ? 0.565 22.203 19 1 83.94 121 CYS B O 1
ATOM 2268 N N . GLY B 1 122 ? -1.021 20.938 18.125 1 84.38 122 GLY B N 1
ATOM 2269 C CA . GLY B 1 122 ? -1.477 20.469 19.422 1 84.38 122 GLY B CA 1
ATOM 2270 C C . GLY B 1 122 ? -0.66 19.297 19.953 1 84.38 122 GLY B C 1
ATOM 2271 O O . GLY B 1 122 ? 0.23 18.797 19.266 1 84.38 122 GLY B O 1
ATOM 2272 N N . GLU B 1 123 ? -0.909 18.922 21.141 1 87 123 GLU B N 1
ATOM 2273 C CA . GLU B 1 123 ? -0.189 17.844 21.828 1 87 123 GLU B CA 1
ATOM 2274 C C . GLU B 1 123 ? -0.361 16.516 21.094 1 87 123 GLU B C 1
ATOM 2276 O O . GLU B 1 123 ? 0.599 15.758 20.953 1 87 123 GLU B O 1
ATOM 2281 N N . GLU B 1 124 ? -1.481 16.281 20.641 1 84.81 124 GLU B N 1
ATOM 2282 C CA . GLU B 1 124 ? -1.768 15 19.984 1 84.81 124 GLU B CA 1
ATOM 2283 C C . GLU B 1 124 ? -0.962 14.852 18.688 1 84.81 124 GLU B C 1
ATOM 2285 O O . GLU B 1 124 ? -0.351 13.805 18.453 1 84.81 124 GLU B O 1
ATOM 2290 N N . ALA B 1 125 ? -0.995 15.859 17.906 1 85.31 125 ALA B N 1
ATOM 2291 C CA . ALA B 1 125 ? -0.235 15.836 16.656 1 85.31 125 ALA B CA 1
ATOM 2292 C C . ALA B 1 125 ? 1.26 15.688 16.922 1 85.31 125 ALA B C 1
ATOM 2294 O O . ALA B 1 125 ? 1.95 14.93 16.25 1 85.31 125 ALA B O 1
ATOM 2295 N N . THR B 1 126 ? 1.717 16.375 17.953 1 88.94 126 THR B N 1
ATOM 2296 C CA . THR B 1 126 ? 3.131 16.328 18.312 1 88.94 126 THR B CA 1
ATOM 2297 C C . THR B 1 126 ? 3.518 14.922 18.781 1 88.94 126 THR B C 1
ATOM 2299 O O . THR B 1 126 ? 4.566 14.398 18.391 1 88.94 126 THR B O 1
ATOM 2302 N N . GLN B 1 127 ? 2.682 14.359 19.578 1 89.44 127 GLN B N 1
ATOM 2303 C CA . GLN B 1 127 ? 2.957 13.023 20.094 1 89.44 127 GLN B CA 1
ATOM 2304 C C . GLN B 1 127 ? 2.961 11.992 18.969 1 89.44 127 GLN B C 1
ATOM 2306 O O . GLN B 1 127 ? 3.82 11.109 18.938 1 89.44 127 GLN B O 1
ATOM 2311 N N . LYS B 1 128 ? 2.078 12.117 18.094 1 86.44 128 LYS B N 1
ATOM 2312 C CA . LYS B 1 128 ? 2.02 11.195 16.953 1 86.44 128 LYS B CA 1
ATOM 2313 C C . LYS B 1 128 ? 3.264 11.312 16.078 1 86.44 128 LYS B C 1
ATOM 2315 O O . LYS B 1 128 ? 3.822 10.305 15.641 1 86.44 128 LYS B O 1
ATOM 2320 N N . TYR B 1 129 ? 3.639 12.5 15.875 1 90.31 129 TYR B N 1
ATOM 2321 C CA . TYR B 1 129 ? 4.836 12.711 15.07 1 90.31 129 TYR B CA 1
ATOM 2322 C C . TYR B 1 129 ? 6.066 12.125 15.75 1 90.31 129 TYR B C 1
ATOM 2324 O O . TYR B 1 129 ? 6.91 11.508 15.102 1 90.31 129 TYR B O 1
ATOM 2332 N N . LYS B 1 130 ? 6.145 12.312 17.016 1 92.62 130 LYS B N 1
ATOM 2333 C CA . LYS B 1 130 ? 7.254 11.75 17.766 1 92.62 130 LYS B CA 1
ATOM 2334 C C . LYS B 1 130 ? 7.266 10.227 17.672 1 92.62 130 LYS B C 1
ATOM 2336 O O . LYS B 1 130 ? 8.336 9.617 17.562 1 92.62 130 LYS B O 1
ATOM 2341 N N . GLN B 1 131 ? 6.125 9.695 17.688 1 89.38 131 GLN B N 1
ATOM 2342 C CA . GLN B 1 131 ? 6.023 8.25 17.547 1 89.38 131 GLN B CA 1
ATOM 2343 C C . GLN B 1 131 ? 6.52 7.801 16.172 1 89.38 131 GLN B C 1
ATOM 2345 O O . GLN B 1 131 ? 7.211 6.785 16.062 1 89.38 131 GLN B O 1
ATOM 2350 N N . ILE B 1 132 ? 6.176 8.539 15.125 1 89.31 132 ILE B N 1
ATOM 2351 C CA . ILE B 1 132 ? 6.625 8.242 13.773 1 89.31 132 ILE B CA 1
ATOM 2352 C C . ILE B 1 132 ? 8.148 8.297 13.711 1 89.31 132 ILE B C 1
ATOM 2354 O O . ILE B 1 132 ? 8.789 7.379 13.195 1 89.31 132 ILE B O 1
ATOM 2358 N N . LEU B 1 133 ? 8.734 9.273 14.352 1 93.62 133 LEU B N 1
ATOM 2359 C CA . LEU B 1 133 ? 10.188 9.438 14.352 1 93.62 133 LEU B CA 1
ATOM 2360 C C . LEU B 1 133 ? 10.859 8.312 15.133 1 93.62 133 LEU B C 1
ATOM 2362 O O . LEU B 1 133 ? 11.883 7.781 14.695 1 93.62 133 LEU B O 1
ATOM 2366 N N . THR B 1 134 ? 10.258 7.957 16.25 1 92.94 134 THR B N 1
ATOM 2367 C CA . THR B 1 134 ? 10.812 6.891 17.078 1 92.94 134 THR B CA 1
ATOM 2368 C C . THR B 1 134 ? 10.773 5.555 16.328 1 92.94 134 THR B C 1
ATOM 2370 O O . THR B 1 134 ? 11.766 4.82 16.328 1 92.94 134 THR B O 1
ATOM 2373 N N . ASN B 1 135 ? 9.648 5.281 15.695 1 87.5 135 ASN B N 1
ATOM 2374 C CA . ASN B 1 135 ? 9.516 4.051 14.922 1 87.5 135 ASN B CA 1
ATOM 2375 C C . ASN B 1 135 ? 10.516 4.012 13.766 1 87.5 135 ASN B C 1
ATOM 2377 O O . ASN B 1 135 ? 11.117 2.971 13.492 1 87.5 135 ASN B O 1
ATOM 2381 N N . TYR B 1 136 ? 10.664 5.086 13.109 1 91.5 136 TYR B N 1
ATOM 2382 C CA . TYR B 1 136 ? 11.609 5.199 12.008 1 91.5 136 TYR B CA 1
ATOM 2383 C C . TYR B 1 136 ? 13.039 4.938 12.492 1 91.5 136 TYR B C 1
ATOM 2385 O O . TYR B 1 136 ? 13.82 4.277 11.805 1 91.5 136 TYR B O 1
ATOM 2393 N N . GLY B 1 137 ? 13.344 5.395 13.648 1 92.25 137 GLY B N 1
ATOM 2394 C CA . GLY B 1 137 ? 14.688 5.293 14.195 1 92.25 137 GLY B CA 1
ATOM 2395 C C . GLY B 1 137 ? 15.023 3.904 14.703 1 92.25 137 GLY B C 1
ATOM 2396 O O . GLY B 1 137 ? 16.188 3.59 14.938 1 92.25 137 GLY B O 1
ATOM 2397 N N . GLN B 1 138 ? 14.07 3.021 14.781 1 89.44 138 GLN B N 1
ATOM 2398 C CA . GLN B 1 138 ? 14.266 1.674 15.305 1 89.44 138 GLN B CA 1
ATOM 2399 C C . GLN B 1 138 ? 14.727 0.714 14.211 1 89.44 138 GLN B C 1
ATOM 2401 O O . GLN B 1 138 ? 15.086 -0.431 14.5 1 89.44 138 GLN B O 1
ATOM 2406 N N . LEU B 1 139 ? 14.727 1.116 12.953 1 86 139 LEU B N 1
ATOM 2407 C CA . LEU B 1 139 ? 15.102 0.279 11.82 1 86 139 LEU B CA 1
ATOM 2408 C C . LEU B 1 139 ? 16.344 0.819 11.133 1 86 139 LEU B C 1
ATOM 2410 O O . LEU B 1 139 ? 16.781 1.939 11.414 1 86 139 LEU B O 1
ATOM 2414 N N . ASN B 1 140 ? 16.969 -0.099 10.359 1 91.75 140 ASN B N 1
ATOM 2415 C CA . ASN B 1 140 ? 18 0.414 9.461 1 91.75 140 ASN B CA 1
ATOM 2416 C C . ASN B 1 140 ? 17.453 1.51 8.555 1 91.75 140 ASN B C 1
ATOM 2418 O O . ASN B 1 140 ? 16.328 1.41 8.062 1 91.75 140 ASN B O 1
ATOM 2422 N N . VAL B 1 141 ? 18.172 2.48 8.359 1 91.88 141 VAL B N 1
ATOM 2423 C CA . VAL B 1 141 ? 17.734 3.705 7.703 1 91.88 141 VAL B CA 1
ATOM 2424 C C . VAL B 1 141 ? 17.172 3.375 6.324 1 91.88 141 VAL B C 1
ATOM 2426 O O . VAL B 1 141 ? 16.125 3.904 5.93 1 91.88 141 VAL B O 1
ATOM 2429 N N . LYS B 1 142 ? 17.797 2.531 5.598 1 90.25 142 LYS B N 1
ATOM 2430 C CA . LYS B 1 142 ? 17.328 2.195 4.254 1 90.25 142 LYS B CA 1
ATOM 2431 C C . LYS B 1 142 ? 16 1.448 4.297 1 90.25 142 LYS B C 1
ATOM 2433 O O . LYS B 1 142 ? 15.086 1.75 3.527 1 90.25 142 LYS B O 1
ATOM 2438 N N . ASN B 1 143 ? 15.914 0.499 5.215 1 85.44 143 ASN B N 1
ATOM 2439 C CA . ASN B 1 143 ? 14.68 -0.255 5.379 1 85.44 143 ASN B CA 1
ATOM 2440 C C . ASN B 1 143 ? 13.531 0.642 5.84 1 85.44 143 ASN B C 1
ATOM 2442 O O . ASN B 1 143 ? 12.414 0.534 5.34 1 85.44 143 ASN B O 1
ATOM 2446 N N . ALA B 1 144 ? 13.844 1.472 6.75 1 90.69 144 ALA B N 1
ATOM 2447 C CA . ALA B 1 144 ? 12.836 2.398 7.266 1 90.69 144 ALA B CA 1
ATOM 2448 C C . ALA B 1 144 ? 12.352 3.34 6.168 1 90.69 144 ALA B C 1
ATOM 2450 O O . ALA B 1 144 ? 11.148 3.592 6.043 1 90.69 144 ALA B O 1
ATOM 2451 N N . ALA B 1 145 ? 13.266 3.793 5.363 1 92.75 145 ALA B N 1
ATOM 2452 C CA . ALA B 1 145 ? 12.93 4.711 4.277 1 92.75 145 ALA B CA 1
ATOM 2453 C C . ALA B 1 145 ? 12.047 4.031 3.236 1 92.75 145 ALA B C 1
ATOM 2455 O O . ALA B 1 145 ? 11.023 4.578 2.834 1 92.75 145 ALA B O 1
ATOM 2456 N N . MET B 1 146 ? 12.414 2.832 2.852 1 86.5 146 MET B N 1
ATOM 2457 C CA . MET B 1 146 ? 11.656 2.109 1.833 1 86.5 146 MET B CA 1
ATOM 2458 C C . MET B 1 146 ? 10.266 1.754 2.34 1 86.5 146 MET B C 1
ATOM 2460 O O . MET B 1 146 ? 9.289 1.833 1.594 1 86.5 146 MET B O 1
ATOM 2464 N N . LYS B 1 147 ? 10.211 1.417 3.557 1 82.19 147 LYS B N 1
ATOM 2465 C CA . LYS B 1 147 ? 8.914 1.145 4.16 1 82.19 147 LYS B CA 1
ATOM 2466 C C . LYS B 1 147 ? 8.047 2.398 4.184 1 82.19 147 LYS B C 1
ATOM 2468 O O . LYS B 1 147 ? 6.848 2.336 3.904 1 82.19 147 LYS B O 1
ATOM 2473 N N . SER B 1 148 ? 8.625 3.48 4.594 1 90 148 SER B N 1
ATOM 2474 C CA . SER B 1 148 ? 7.898 4.746 4.605 1 90 148 SER B CA 1
ATOM 2475 C C . SER B 1 148 ? 7.426 5.129 3.209 1 90 148 SER B C 1
ATOM 2477 O O . SER B 1 148 ? 6.305 5.613 3.037 1 90 148 SER B O 1
ATOM 2479 N N . LEU B 1 149 ? 8.305 4.926 2.201 1 91 149 LEU B N 1
ATOM 2480 C CA . LEU B 1 149 ? 7.918 5.18 0.816 1 91 149 LEU B CA 1
ATOM 2481 C C . LEU B 1 149 ? 6.707 4.336 0.43 1 91 149 LEU B C 1
ATOM 2483 O O . LEU B 1 149 ? 5.801 4.82 -0.25 1 91 149 LEU B O 1
ATOM 2487 N N . GLY B 1 150 ? 6.688 3.156 0.932 1 85.94 150 GLY B N 1
ATOM 2488 C CA . GLY B 1 150 ? 5.582 2.256 0.649 1 85.94 150 GLY B CA 1
ATOM 2489 C C . GLY B 1 150 ? 4.262 2.738 1.22 1 85.94 150 GLY B C 1
ATOM 2490 O O . GLY B 1 150 ? 3.193 2.303 0.783 1 85.94 150 GLY B O 1
ATOM 2491 N N . GLU B 1 151 ? 4.301 3.652 2.15 1 83.62 151 GLU B N 1
ATOM 2492 C CA . GLU B 1 151 ? 3.098 4.156 2.805 1 83.62 151 GLU B CA 1
ATOM 2493 C C . GLU B 1 151 ? 2.609 5.445 2.148 1 83.62 151 GLU B C 1
ATOM 2495 O O . GLU B 1 151 ? 1.651 6.062 2.619 1 83.62 151 GLU B O 1
ATOM 2500 N N . LEU B 1 152 ? 3.129 5.809 1.03 1 88.25 152 LEU B N 1
ATOM 2501 C CA . LEU B 1 152 ? 2.811 7.086 0.399 1 88.25 152 LEU B CA 1
ATOM 2502 C C . LEU B 1 152 ? 1.337 7.145 0.009 1 88.25 152 LEU B C 1
ATOM 2504 O O . LEU B 1 152 ? 0.687 8.18 0.181 1 88.25 152 LEU B O 1
ATOM 2508 N N . ASP B 1 153 ? 0.793 6.07 -0.5 1 83.5 153 ASP B N 1
ATOM 2509 C CA . ASP B 1 153 ? -0.615 6.039 -0.884 1 83.5 153 ASP B CA 1
ATOM 2510 C C . ASP B 1 153 ? -1.516 6.344 0.31 1 83.5 153 ASP B C 1
ATOM 2512 O O . ASP B 1 153 ? -2.508 7.066 0.178 1 83.5 153 ASP B O 1
ATOM 2516 N N . ASN B 1 154 ? -1.178 5.773 1.353 1 83.31 154 ASN B N 1
ATOM 2517 C CA . ASN B 1 154 ? -1.947 6 2.57 1 83.31 154 ASN B CA 1
ATOM 2518 C C . ASN B 1 154 ? -1.925 7.473 2.98 1 83.31 154 ASN B C 1
ATOM 2520 O O . ASN B 1 154 ? -2.955 8.031 3.367 1 83.31 154 ASN B O 1
ATOM 2524 N N . LEU B 1 155 ? -0.792 8.094 2.941 1 86.56 155 LEU B N 1
ATOM 2525 C CA . LEU B 1 155 ? -0.659 9.5 3.279 1 86.56 155 LEU B CA 1
ATOM 2526 C C . LEU B 1 155 ? -1.498 10.367 2.342 1 86.56 155 LEU B C 1
ATOM 2528 O O . LEU B 1 155 ? -2.25 11.234 2.797 1 86.56 155 LEU B O 1
ATOM 2532 N N . LEU B 1 156 ? -1.4 10.102 1.092 1 87.31 156 LEU B N 1
ATOM 2533 C CA . LEU B 1 156 ? -2.137 10.891 0.109 1 87.31 156 LEU B CA 1
ATOM 2534 C C . LEU B 1 156 ? -3.641 10.703 0.274 1 87.31 156 LEU B C 1
ATOM 2536 O O . LEU B 1 156 ? -4.41 11.656 0.157 1 87.31 156 LEU B O 1
ATOM 2540 N N . ASP B 1 157 ? -4.102 9.492 0.55 1 81.56 157 ASP B N 1
ATOM 2541 C CA . ASP B 1 157 ? -5.516 9.234 0.812 1 81.56 157 ASP B CA 1
ATOM 2542 C C . ASP B 1 157 ? -6.012 10.047 2.002 1 81.56 157 ASP B C 1
ATOM 2544 O O . ASP B 1 157 ? -7.102 10.625 1.953 1 81.56 157 ASP B O 1
ATOM 2548 N N . TRP B 1 158 ? -5.227 10.008 2.961 1 83.56 158 TRP B N 1
ATOM 2549 C CA . TRP B 1 158 ? -5.586 10.758 4.16 1 83.56 158 TRP B CA 1
ATOM 2550 C C . TRP B 1 158 ? -5.648 12.25 3.865 1 83.56 158 TRP B C 1
ATOM 2552 O O . TRP B 1 158 ? -6.586 12.938 4.289 1 83.56 158 TRP B O 1
ATOM 2562 N N . MET B 1 159 ? -4.637 12.789 3.197 1 83.81 159 MET B N 1
ATOM 2563 C CA . MET B 1 159 ? -4.609 14.211 2.863 1 83.81 159 MET B CA 1
ATOM 2564 C C . MET B 1 159 ? -5.828 14.602 2.037 1 83.81 159 MET B C 1
ATOM 2566 O O . MET B 1 159 ? -6.398 15.68 2.232 1 83.81 159 MET B O 1
ATOM 2570 N N . GLU B 1 160 ? -6.23 13.773 1.176 1 81.44 160 GLU B N 1
ATOM 2571 C CA . GLU B 1 160 ? -7.383 14.047 0.32 1 81.44 160 GLU B CA 1
ATOM 2572 C C . GLU B 1 160 ? -8.68 14.062 1.127 1 81.44 160 GLU B C 1
ATOM 2574 O O . GLU B 1 160 ? -9.609 14.797 0.799 1 81.44 160 GLU B O 1
ATOM 2579 N N . LYS B 1 161 ? -8.695 13.336 2.135 1 79.62 161 LYS B N 1
ATOM 2580 C CA . LYS B 1 161 ? -9.898 13.297 2.965 1 79.62 161 LYS B CA 1
ATOM 2581 C C . LYS B 1 161 ? -9.891 14.414 3.998 1 79.62 161 LYS B C 1
ATOM 2583 O O . LYS B 1 161 ? -10.953 14.883 4.422 1 79.62 161 LYS B O 1
ATOM 2588 N N . ALA B 1 162 ? -8.727 14.758 4.387 1 76.94 162 ALA B N 1
ATOM 2589 C CA . ALA B 1 162 ? -8.57 15.742 5.457 1 76.94 162 ALA B CA 1
ATOM 2590 C C . ALA B 1 162 ? -8.719 17.156 4.922 1 76.94 162 ALA B C 1
ATOM 2592 O O . ALA B 1 162 ? -8.812 18.109 5.695 1 76.94 162 ALA B O 1
ATOM 2593 N N . HIS B 1 163 ? -8.703 17.438 3.664 1 76.31 163 HIS B N 1
ATOM 2594 C CA . HIS B 1 163 ? -8.688 18.781 3.096 1 76.31 163 HIS B CA 1
ATOM 2595 C C . HIS B 1 163 ? -10.07 19.422 3.15 1 76.31 163 HIS B C 1
ATOM 2597 O O . HIS B 1 163 ? -11.07 18.719 3.354 1 76.31 163 HIS B O 1
#

InterPro domains:
  IPR009079 Four-helical cytokine-like, core [G3DSA:1.20.1250.10] (25-163)
  IPR009079 Four-helical cytokine-like, core [SSF47266] (28-162)
  IPR020443 Interleukin-10/19/20/24/26 [PTHR48482] (1-163)
  IPR020444 Interleukin-24 [PR01937] (64-81)
  IPR020444 Interleukin-24 [PR01937] (147-160)

Organism: Crocodylus porosus (NCBI:txid8502)

Solvent-accessible surface area (backbone atoms only — not comparable to full-atom values): 17927 Å² total; per-residue (Å²): 142,78,81,73,78,63,66,69,64,59,61,67,60,56,76,78,47,74,81,52,69,64,76,50,70,40,77,38,39,35,62,80,30,74,35,68,42,44,64,52,54,45,50,52,42,48,49,52,44,51,52,50,51,48,48,68,73,66,61,57,96,42,52,34,26,49,30,24,42,49,49,51,49,40,47,42,40,60,74,61,21,58,83,42,51,77,63,93,45,65,68,50,38,51,40,51,50,50,42,42,52,52,45,49,53,41,42,56,49,44,49,56,31,42,76,67,66,50,34,52,68,43,69,65,35,50,53,51,50,50,48,53,53,52,59,43,65,74,42,60,63,50,60,34,14,46,53,54,58,70,44,46,64,59,53,52,54,48,52,68,71,64,67,137,84,78,72,80,65,65,68,64,56,61,68,58,58,80,75,48,76,84,51,68,63,78,48,68,41,78,39,32,36,61,81,31,72,36,70,42,44,62,53,53,46,50,52,42,48,50,52,45,51,52,50,52,48,46,67,74,66,62,57,94,42,52,32,26,48,32,26,41,50,48,52,48,38,48,42,40,60,73,62,20,59,82,40,52,78,64,93,47,65,68,50,38,51,40,51,50,51,42,44,52,52,45,50,53,42,41,56,49,42,48,57,30,42,76,68,65,48,32,53,69,43,70,65,38,51,52,52,50,50,50,54,52,52,58,43,66,74,42,59,62,49,61,34,14,46,51,53,58,68,43,46,64,58,53,53,53,47,52,69,67,65,68